Protein AF-A0A919CFD0-F1 (afdb_monomer)

Solvent-accessible surface area (backbone atoms only — not comparable to full-atom values): 11188 Å² total; per-residue (Å²): 131,80,65,35,41,45,29,40,35,33,57,68,61,58,41,78,50,89,86,35,66,13,44,38,78,65,42,29,55,53,45,51,53,54,38,40,53,51,38,48,76,71,64,41,74,44,72,43,80,51,76,89,75,96,74,97,64,101,76,67,83,79,80,91,47,79,71,89,84,83,69,58,62,40,52,58,48,29,51,53,52,49,54,50,51,52,53,45,53,72,71,65,54,95,65,84,86,85,42,74,41,77,43,42,64,44,62,42,85,47,74,65,41,39,71,76,41,51,75,36,55,74,45,56,70,40,80,48,77,51,100,92,40,59,33,72,41,73,38,47,48,30,36,49,38,69,60,43,29,57,55,50,71,69,28,48,25,62,68,67,34,51,28,46,26,34,46,47,70,58,37,64,28,51,70,56,47,47,50,52,50,48,48,34,61,70,55,26,34,67,73,62,45,47,117

Nearest PDB structures (foldseek):
  2i7g-assembly1_A  TM=4.891E-01  e=2.910E-03  Agrobacterium fabrum str. C58
  1np6-assembly1_B  TM=2.353E-01  e=3.662E-01  Escherichia coli
  4q3p-assembly4_D  TM=3.828E-01  e=5.117E+00  Schistosoma mansoni
  3a6j-assembly1_F  TM=2.500E-01  e=2.731E+00  Pseudomonas putida
  8efy-assembly1_B  TM=1.728E-01  e=1.995E+00  Thermus thermophilus HB8

Radius of gyration: 17.12 Å; Cα contacts (8 Å, |Δi|>4): 313; chains: 1; bounding box: 41×39×45 Å

InterPro domains:
  IPR036661 Luciferase-like domain superfamily [G3DSA:3.20.20.30] (69-195)
  IPR036661 Luciferase-like domain superfamily [SSF51679] (9-65)
  IPR036661 Luciferase-like domain superfamily [SSF51679] (76-194)
  IPR050766 Bacterial Luciferase Oxidoreductase [PTHR30137] (3-65)

Foldseek 3Di:
DAAAAEAAEEQLDEDCDPLFPRHDNVSSVVLLVVLQVLLVVLPHPGRHYHHDDDDDDPPDLDDPDQDPPVDAPLVSLLVVLVVVQVVCVVVVDPDGDAFEDEAAAQAPPDPVSCVVCVVLCPWQWDWDADPVGIDIDHGHHYDHQVSSLVVLVPRSNSVRGRYYYHYFPCRVTSVVSSVRSNCCVPRNSVSSNHD

pLDDT: mean 79.81, std 16.01, range [29.66, 97.38]

Sequence (195 aa):
MTMKRIGFLSFGHWTPSPRSQVRSASDTLLQSIDLAVAAEELGADGAYFRVRHFARQLASPFPLLTEDTGVPFHQLQAEQIQDFREAWSAAGHRHQPRVSVSRSIFPLVSTFDRQLFGREKASTDQVGHLEEGPARFGKTYAGEPDELVEKLAGDEAVATADTLLITVPNQLGVDYNAHIIENLLRHVAPGLGRR

Organism: NCBI:txid141693

Secondary structure (DSSP, 8-state):
-PPBEEEEEE-------TT-S--SHHHHHHHHHHHHHHHHHTT-S-EEE----S---S-----------S--HHHHHHHHHHHHHHHHHHTT-SSPPP-EEEE-EEE--SHHHHHHHGGGGG---EEEEETTEEEEEPPPEEE-HHHHHHHHHT-HHHHH-SEEEEEP-GGGHHHHHHHHHHHIIIIIGGGGTB-

Mean predicted aligned error: 7.53 Å

Structure (mmCIF, N/CA/C/O backbone):
data_AF-A0A919CFD0-F1
#
_entry.id   AF-A0A919CFD0-F1
#
loop_
_atom_site.group_PDB
_atom_site.id
_atom_site.type_symbol
_atom_site.label_atom_id
_atom_site.label_alt_id
_atom_site.label_comp_id
_atom_site.label_asym_id
_atom_site.label_entity_id
_atom_site.label_seq_id
_atom_site.pdbx_PDB_ins_code
_atom_site.Cartn_x
_atom_site.Cartn_y
_atom_site.Cartn_z
_atom_site.occupancy
_atom_site.B_iso_or_equiv
_atom_site.auth_seq_id
_atom_site.auth_comp_id
_atom_site.auth_asym_id
_atom_site.auth_atom_id
_atom_site.pdbx_PDB_model_num
ATOM 1 N N . MET A 1 1 ? -4.768 -12.031 18.835 1.00 50.00 1 MET A N 1
ATOM 2 C CA . MET A 1 1 ? -4.489 -10.934 17.884 1.00 50.00 1 MET A CA 1
ATOM 3 C C . MET A 1 1 ? -5.674 -10.821 16.942 1.00 50.00 1 MET A C 1
ATOM 5 O O . MET A 1 1 ? -6.202 -11.852 16.541 1.00 50.00 1 MET A O 1
ATOM 9 N N . THR A 1 2 ? -6.150 -9.610 16.664 1.00 56.28 2 THR A N 1
ATOM 10 C CA . THR A 1 2 ? -7.263 -9.369 15.732 1.00 56.28 2 THR A CA 1
ATOM 11 C C . THR A 1 2 ? -6.800 -9.681 14.307 1.00 56.28 2 THR A C 1
ATOM 13 O O . THR A 1 2 ? -5.747 -9.195 13.904 1.00 56.28 2 THR A O 1
ATOM 16 N N . MET A 1 3 ? -7.548 -10.499 13.558 1.00 75.69 3 MET A N 1
ATOM 17 C CA . MET A 1 3 ? -7.178 -10.878 12.184 1.00 75.69 3 MET A CA 1
ATOM 18 C C . MET A 1 3 ? -7.162 -9.655 11.257 1.00 75.69 3 MET A C 1
ATOM 20 O O . MET A 1 3 ? -8.129 -8.889 11.234 1.00 75.69 3 MET A O 1
ATOM 24 N N . LYS A 1 4 ? -6.089 -9.494 10.472 1.00 82.00 4 LYS A N 1
ATOM 25 C CA . LYS A 1 4 ? -5.926 -8.386 9.515 1.00 82.00 4 LYS A CA 1
ATOM 26 C C . LYS A 1 4 ? -6.510 -8.711 8.144 1.00 82.00 4 LYS A C 1
ATOM 28 O O . LYS A 1 4 ? -6.302 -9.806 7.627 1.00 82.00 4 LYS A O 1
ATOM 33 N N . ARG A 1 5 ? -7.166 -7.721 7.529 1.00 84.31 5 ARG A N 1
ATOM 34 C CA . ARG A 1 5 ? -7.518 -7.731 6.098 1.00 84.31 5 ARG A CA 1
ATOM 35 C C . ARG A 1 5 ? -6.460 -6.997 5.290 1.00 84.31 5 ARG A C 1
ATOM 37 O O . ARG A 1 5 ? -5.958 -5.967 5.747 1.00 84.31 5 ARG A O 1
ATOM 44 N N . ILE A 1 6 ? -6.160 -7.495 4.097 1.00 86.88 6 ILE A N 1
ATOM 45 C CA . ILE A 1 6 ? -5.163 -6.917 3.197 1.00 86.88 6 ILE A CA 1
ATOM 46 C C . ILE A 1 6 ? -5.782 -6.663 1.824 1.00 86.88 6 ILE A C 1
ATOM 48 O O . ILE A 1 6 ? -6.261 -7.587 1.177 1.00 86.88 6 ILE A O 1
ATOM 52 N N . GLY A 1 7 ? -5.739 -5.411 1.372 1.00 86.00 7 GLY A N 1
ATOM 53 C CA . GLY A 1 7 ? -6.175 -4.998 0.036 1.00 86.00 7 GLY A CA 1
ATOM 54 C C . GLY A 1 7 ? -5.153 -4.088 -0.642 1.00 86.00 7 GLY A C 1
ATOM 55 O O . GLY A 1 7 ? -4.118 -3.767 -0.056 1.00 86.00 7 GLY A O 1
ATOM 56 N N . PHE A 1 8 ? -5.440 -3.629 -1.860 1.00 85.69 8 PHE A N 1
ATOM 57 C CA . PHE A 1 8 ? -4.604 -2.637 -2.551 1.00 85.69 8 PHE A CA 1
ATOM 58 C C . PHE A 1 8 ? -5.323 -1.297 -2.726 1.00 85.69 8 PHE A C 1
ATOM 60 O O . PHE A 1 8 ? -6.550 -1.234 -2.764 1.00 85.69 8 PHE A O 1
ATOM 67 N N . LEU A 1 9 ? -4.545 -0.224 -2.858 1.00 83.56 9 LEU A N 1
ATOM 68 C CA . LEU A 1 9 ? -4.994 1.135 -3.131 1.00 83.56 9 LEU A CA 1
ATOM 69 C C . LEU A 1 9 ? -4.291 1.685 -4.377 1.00 83.56 9 LEU A C 1
ATOM 71 O O . LEU A 1 9 ? -3.073 1.861 -4.379 1.00 83.56 9 LEU A O 1
ATOM 75 N N . SER A 1 10 ? -5.064 2.017 -5.409 1.00 78.00 10 SER A N 1
ATOM 76 C CA . SER A 1 10 ? -4.582 2.716 -6.605 1.00 78.00 10 SER A CA 1
ATOM 77 C C . SER A 1 10 ? -5.076 4.163 -6.641 1.00 78.00 10 SER A C 1
ATOM 79 O O . SER A 1 10 ? -6.221 4.461 -6.292 1.00 78.00 10 SER A O 1
ATOM 81 N N . PHE A 1 11 ? -4.218 5.068 -7.110 1.00 76.81 11 PHE A N 1
ATOM 82 C CA . PHE A 1 11 ? -4.550 6.482 -7.311 1.00 76.81 11 PHE A CA 1
ATOM 83 C C . PHE A 1 11 ? -5.086 6.801 -8.713 1.00 76.81 11 PHE A C 1
ATOM 85 O O . PHE A 1 11 ? -5.458 7.942 -8.984 1.00 76.81 11 PHE A O 1
ATOM 92 N N . GLY A 1 12 ? -5.104 5.812 -9.614 1.00 71.44 12 GLY A N 1
ATOM 93 C CA . GLY A 1 12 ? -5.591 5.982 -10.986 1.00 71.44 12 GLY A CA 1
ATOM 94 C C . GLY A 1 12 ? -4.743 6.927 -11.848 1.00 71.44 12 GLY A C 1
ATOM 95 O O . GLY A 1 12 ? -5.246 7.469 -12.833 1.00 71.44 12 GLY A O 1
ATOM 96 N N . HIS A 1 13 ? -3.473 7.148 -11.490 1.00 77.69 13 HIS A N 1
ATOM 97 C CA . HIS A 1 13 ? -2.590 8.083 -12.186 1.00 77.69 13 HIS A CA 1
ATOM 98 C C . HIS A 1 13 ? -2.263 7.603 -13.608 1.00 77.69 13 HIS A C 1
ATOM 100 O O . HIS A 1 13 ? -1.939 6.436 -13.815 1.00 77.69 13 HIS A O 1
ATOM 106 N N . TRP A 1 14 ? -2.291 8.499 -14.591 1.00 76.31 14 TRP A N 1
ATOM 107 C CA . TRP A 1 14 ? -1.924 8.190 -15.973 1.00 76.31 14 TRP A CA 1
ATOM 108 C C . TRP A 1 14 ? -1.097 9.325 -16.572 1.00 76.31 14 TRP A C 1
ATOM 110 O O . TRP A 1 14 ? -1.172 10.471 -16.134 1.00 76.31 14 TRP A O 1
ATOM 120 N N . THR A 1 15 ? -0.267 9.005 -17.562 1.00 73.19 15 THR A N 1
ATOM 121 C CA . THR A 1 15 ? 0.591 9.990 -18.235 1.00 73.19 15 THR A CA 1
ATOM 122 C C . THR A 1 15 ? 0.941 9.514 -19.641 1.00 73.19 15 THR A C 1
ATOM 124 O O . THR A 1 15 ? 1.275 8.341 -19.792 1.00 73.19 15 THR A O 1
ATOM 127 N N . PRO A 1 16 ? 0.977 10.387 -20.665 1.00 81.38 16 PRO A N 1
ATOM 128 C CA . PRO A 1 16 ? 1.321 9.983 -22.033 1.00 81.38 16 PRO A CA 1
ATOM 129 C C . PRO A 1 16 ? 2.793 9.560 -22.210 1.00 81.38 16 PRO A C 1
ATOM 131 O O . PRO A 1 16 ? 3.213 9.233 -23.318 1.00 81.38 16 PRO A O 1
ATOM 134 N N . SER A 1 17 ? 3.602 9.576 -21.143 1.00 89.12 17 SER A N 1
ATOM 135 C CA . SER A 1 17 ? 5.005 9.163 -21.179 1.00 89.12 17 SER A CA 1
ATOM 136 C C . SER A 1 17 ? 5.180 7.739 -21.728 1.00 89.12 17 SER A C 1
ATOM 138 O O . SER A 1 17 ? 4.502 6.815 -21.270 1.00 89.12 17 SER A O 1
ATOM 140 N N . PRO A 1 18 ? 6.170 7.502 -22.609 1.00 87.00 18 PRO A N 1
ATOM 141 C CA . PRO A 1 18 ? 6.459 6.165 -23.121 1.00 87.00 18 PRO A CA 1
ATOM 142 C C . PRO A 1 18 ? 6.946 5.193 -22.034 1.00 87.00 18 PRO A C 1
ATOM 144 O O . PRO A 1 18 ? 6.910 3.984 -22.240 1.00 87.00 18 PRO A O 1
ATOM 147 N N . ARG A 1 19 ? 7.376 5.696 -20.868 1.00 87.75 19 ARG A N 1
ATOM 148 C CA . ARG A 1 19 ? 7.784 4.867 -19.721 1.00 87.75 19 ARG A CA 1
ATOM 149 C C . ARG A 1 19 ? 6.610 4.383 -18.861 1.00 87.75 19 ARG A C 1
ATOM 151 O O . ARG A 1 19 ? 6.831 3.565 -17.979 1.00 87.75 19 ARG A O 1
ATOM 158 N N . SER A 1 20 ? 5.397 4.892 -19.086 1.00 86.88 20 SER A N 1
ATOM 159 C CA . SER A 1 20 ? 4.183 4.451 -18.389 1.00 86.88 20 SER A CA 1
ATOM 160 C C . SER A 1 20 ? 3.482 3.354 -19.185 1.00 86.88 20 SER A C 1
ATOM 162 O O . SER A 1 20 ? 3.380 3.455 -20.412 1.00 86.88 20 SER A O 1
ATOM 164 N N . GLN A 1 21 ? 2.963 2.340 -18.492 1.00 89.31 21 GLN A N 1
ATOM 165 C CA . GLN A 1 21 ? 2.030 1.362 -19.067 1.00 89.31 21 GLN A CA 1
ATOM 166 C C . GLN A 1 21 ? 0.570 1.844 -19.027 1.00 89.31 21 GLN A C 1
ATOM 168 O O . GLN A 1 21 ? -0.289 1.275 -19.692 1.00 89.31 21 GLN A O 1
ATOM 173 N N . VAL A 1 22 ? 0.296 2.920 -18.286 1.00 84.12 22 VAL A N 1
ATOM 174 C CA . VAL A 1 22 ? -1.014 3.575 -18.200 1.00 84.12 22 VAL A CA 1
ATOM 175 C C . VAL A 1 22 ? -0.890 4.949 -18.853 1.00 84.12 22 VAL A C 1
ATOM 177 O O . VAL A 1 22 ? -0.435 5.913 -18.218 1.00 84.12 22 VAL A O 1
ATOM 180 N N . ARG A 1 23 ? -1.191 5.030 -20.152 1.00 87.19 23 ARG A N 1
AT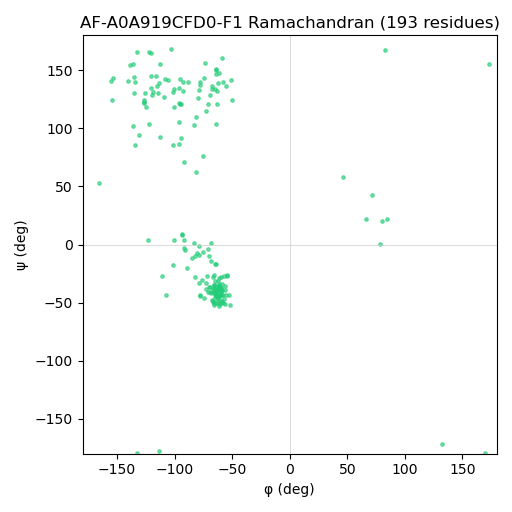OM 181 C CA . ARG A 1 23 ? -0.888 6.205 -20.984 1.00 87.19 23 ARG A CA 1
ATOM 182 C C . ARG A 1 23 ? -2.074 7.114 -21.240 1.00 87.19 23 ARG A C 1
ATOM 184 O O . ARG A 1 23 ? -1.879 8.276 -21.596 1.00 87.19 23 ARG A O 1
ATOM 191 N N . SER A 1 24 ? -3.278 6.607 -21.024 1.00 78.75 24 SER A N 1
ATOM 192 C CA . SER A 1 24 ? -4.523 7.333 -21.231 1.00 78.75 24 SER A CA 1
ATOM 193 C C . SER A 1 24 ? -5.488 7.186 -20.053 1.00 78.75 24 SER A C 1
ATOM 195 O O . SER A 1 24 ? -5.353 6.300 -19.205 1.00 78.75 24 SER A O 1
ATOM 197 N N . ALA A 1 25 ? -6.510 8.043 -20.037 1.00 70.56 25 ALA A N 1
ATOM 198 C CA . ALA A 1 25 ? -7.645 7.913 -19.128 1.00 70.56 25 ALA A CA 1
ATOM 199 C C . ALA A 1 25 ? -8.431 6.597 -19.344 1.00 70.56 25 ALA A C 1
ATOM 201 O O . ALA A 1 25 ? -9.003 6.054 -18.403 1.00 70.56 25 ALA A O 1
ATOM 202 N N . SER A 1 26 ? -8.438 6.061 -20.571 1.00 71.88 26 SER A N 1
ATOM 203 C CA . SER A 1 26 ? -9.042 4.756 -20.860 1.00 71.88 26 SER A CA 1
ATOM 204 C C . SER A 1 26 ? -8.205 3.620 -20.275 1.00 71.88 26 SER A C 1
ATOM 206 O O . SER A 1 26 ? -8.757 2.690 -19.694 1.00 71.88 26 SER A O 1
ATOM 208 N N . ASP A 1 27 ? -6.877 3.713 -20.380 1.00 75.75 27 ASP A N 1
ATOM 209 C CA . ASP A 1 27 ? -5.963 2.681 -19.880 1.00 75.75 27 ASP A CA 1
ATOM 210 C C . ASP A 1 27 ? -6.096 2.542 -18.366 1.00 75.75 27 ASP A C 1
ATOM 212 O O . ASP A 1 27 ? -6.192 1.432 -17.857 1.00 75.75 27 ASP A O 1
ATOM 216 N N . THR A 1 28 ? -6.141 3.669 -17.641 1.00 76.25 28 THR A N 1
ATOM 217 C CA . THR A 1 28 ? -6.269 3.644 -16.175 1.00 76.25 28 THR A CA 1
ATOM 218 C C . THR A 1 28 ? -7.591 3.023 -15.745 1.00 76.25 28 THR A C 1
ATOM 220 O O . THR A 1 28 ? -7.607 2.250 -14.793 1.00 76.25 28 THR A O 1
ATOM 223 N N . LEU A 1 29 ? -8.687 3.287 -16.465 1.00 70.44 29 LEU A N 1
ATOM 224 C CA . LEU A 1 29 ? -9.996 2.714 -16.159 1.00 70.44 29 LEU A CA 1
ATOM 225 C C . LEU A 1 29 ? -10.010 1.196 -16.363 1.00 70.44 29 LEU A C 1
ATOM 227 O O . LEU A 1 29 ? -10.404 0.466 -15.458 1.00 70.44 29 LEU A O 1
ATOM 231 N N . LEU A 1 30 ? -9.575 0.727 -17.533 1.00 77.00 30 LEU A N 1
ATOM 232 C CA . LEU A 1 30 ? -9.612 -0.697 -17.871 1.00 77.00 30 LEU A CA 1
ATOM 233 C C . LEU A 1 30 ? -8.640 -1.501 -17.002 1.00 77.00 30 LEU A C 1
ATOM 235 O O . LEU A 1 30 ? -9.051 -2.458 -16.356 1.00 77.00 30 LEU A O 1
ATOM 239 N N . GLN A 1 31 ? -7.392 -1.042 -16.862 1.00 82.19 31 GLN A N 1
ATOM 240 C CA . GLN A 1 31 ? -6.396 -1.739 -16.040 1.00 82.19 31 GLN A CA 1
ATOM 241 C C . GLN A 1 31 ? -6.747 -1.738 -14.548 1.00 82.19 31 GLN A C 1
ATOM 243 O O . GLN A 1 31 ? -6.332 -2.631 -13.815 1.00 82.19 31 GLN A O 1
ATOM 248 N N . SER A 1 32 ? -7.517 -0.753 -14.076 1.00 74.31 32 SER A N 1
ATOM 249 C CA . SER A 1 32 ? -8.056 -0.768 -12.712 1.00 74.31 32 SER A CA 1
ATOM 250 C C . SER A 1 32 ? -9.015 -1.941 -12.499 1.00 74.31 32 SER A C 1
ATOM 252 O O . SER A 1 32 ? -8.956 -2.601 -11.465 1.00 74.31 32 SER A O 1
ATOM 254 N N . ILE A 1 33 ? -9.873 -2.227 -13.480 1.00 76.56 33 ILE A N 1
ATOM 255 C CA . ILE A 1 33 ? -10.793 -3.368 -13.427 1.00 76.56 33 ILE A CA 1
ATOM 256 C C . ILE A 1 33 ? -9.997 -4.674 -13.467 1.00 76.56 33 ILE A C 1
ATOM 258 O O . ILE A 1 33 ? -10.186 -5.521 -12.597 1.00 76.56 33 ILE A O 1
ATOM 262 N N . ASP A 1 34 ? -9.058 -4.797 -14.405 1.00 83.81 34 ASP A N 1
ATOM 263 C CA . ASP A 1 34 ? -8.237 -6.003 -14.559 1.00 83.81 34 ASP A CA 1
ATOM 264 C C . ASP A 1 34 ? -7.430 -6.306 -13.288 1.00 83.81 34 ASP A C 1
ATOM 266 O O . ASP A 1 34 ? -7.398 -7.441 -12.814 1.00 83.81 34 ASP A O 1
ATOM 270 N N . LEU A 1 35 ? -6.834 -5.280 -12.671 1.00 85.69 35 LEU A N 1
ATOM 271 C CA . LEU A 1 35 ? -6.098 -5.438 -11.418 1.00 85.69 35 LEU A CA 1
ATOM 272 C C . LEU A 1 35 ? -7.011 -5.832 -10.249 1.00 85.69 35 LEU A C 1
ATOM 274 O O . LEU A 1 35 ? -6.581 -6.578 -9.374 1.00 85.69 35 LEU A O 1
ATOM 278 N N . ALA A 1 36 ? -8.254 -5.344 -10.212 1.00 74.06 36 ALA A N 1
ATOM 279 C CA . ALA A 1 36 ? -9.211 -5.742 -9.184 1.00 74.06 36 ALA A CA 1
ATOM 280 C C . ALA A 1 36 ? -9.574 -7.231 -9.293 1.00 74.06 36 ALA A C 1
ATOM 282 O O . ALA A 1 36 ? -9.588 -7.913 -8.270 1.00 74.06 36 ALA A O 1
ATOM 283 N N . VAL A 1 37 ? -9.793 -7.729 -10.515 1.00 82.38 37 VAL A N 1
ATOM 284 C CA . VAL A 1 37 ? -10.035 -9.158 -10.778 1.00 82.38 37 VAL A CA 1
ATOM 285 C C . VAL A 1 37 ? -8.817 -9.989 -10.378 1.00 82.38 37 VAL A C 1
ATOM 287 O O . VAL A 1 37 ? -8.945 -10.909 -9.577 1.00 82.38 37 VAL A O 1
ATOM 290 N N . ALA A 1 38 ? -7.619 -9.614 -10.836 1.00 85.31 38 ALA A N 1
ATOM 291 C CA . ALA A 1 38 ? -6.391 -10.331 -10.490 1.00 85.31 38 ALA A CA 1
ATOM 292 C C . ALA A 1 38 ? -6.138 -10.357 -8.971 1.00 85.31 38 ALA A C 1
ATOM 294 O O . ALA A 1 38 ? -5.747 -11.378 -8.411 1.00 85.31 38 ALA A O 1
ATOM 295 N N . ALA A 1 39 ? -6.384 -9.245 -8.272 1.00 80.25 39 ALA A N 1
ATOM 296 C CA . ALA A 1 39 ? -6.237 -9.191 -6.822 1.00 80.25 39 ALA A CA 1
ATOM 297 C C . ALA A 1 39 ? -7.234 -10.111 -6.099 1.00 80.25 39 ALA A C 1
ATOM 299 O O . ALA A 1 39 ? -6.860 -10.731 -5.104 1.00 80.25 39 ALA A O 1
ATOM 300 N N . GLU A 1 40 ? -8.476 -10.215 -6.583 1.00 82.75 40 GLU A N 1
ATOM 301 C CA . GLU A 1 40 ? -9.474 -11.151 -6.051 1.00 82.75 40 GLU A CA 1
ATOM 302 C C . GLU A 1 40 ? -9.047 -12.609 -6.265 1.00 82.75 40 GLU A C 1
ATOM 304 O O . GLU A 1 40 ? -9.088 -13.397 -5.321 1.00 82.75 40 GLU A O 1
ATOM 309 N N . GLU A 1 41 ? -8.551 -12.957 -7.456 1.00 88.12 41 GLU A N 1
ATOM 310 C CA . GLU A 1 41 ? -8.043 -14.302 -7.769 1.00 88.12 41 GLU A CA 1
ATOM 311 C C . GLU A 1 41 ? -6.842 -14.699 -6.895 1.00 88.12 41 GLU A C 1
ATOM 313 O O . GLU A 1 41 ? -6.724 -15.849 -6.471 1.00 88.12 41 GLU A O 1
ATOM 318 N N . LEU A 1 42 ? -5.982 -13.733 -6.557 1.00 90.75 42 LEU A N 1
ATOM 319 C CA . LEU A 1 42 ? -4.872 -13.904 -5.611 1.00 90.75 42 LEU A CA 1
ATOM 320 C C . LEU A 1 42 ? -5.331 -13.954 -4.140 1.00 90.75 42 LEU A C 1
ATOM 322 O O . LEU A 1 42 ? -4.528 -14.203 -3.236 1.00 90.75 42 LEU A O 1
ATOM 326 N N . GLY A 1 43 ? -6.615 -13.706 -3.885 1.00 86.44 43 GLY A N 1
ATOM 327 C CA . GLY A 1 43 ? -7.237 -13.771 -2.572 1.00 86.44 43 GLY A CA 1
ATOM 328 C C . GLY A 1 43 ? -7.088 -12.504 -1.738 1.00 86.44 43 GLY A C 1
ATOM 329 O O . GLY A 1 43 ? -7.157 -12.609 -0.518 1.00 86.44 43 GLY A O 1
ATOM 330 N N . ALA A 1 44 ? -6.844 -11.325 -2.323 1.00 84.94 44 ALA A N 1
ATOM 331 C CA . ALA A 1 44 ? -6.881 -10.043 -1.610 1.00 84.94 44 ALA A CA 1
ATOM 332 C C . ALA A 1 44 ? -8.284 -9.760 -1.031 1.00 84.94 44 ALA A C 1
ATOM 334 O O . ALA A 1 44 ? -9.302 -10.109 -1.617 1.00 84.94 44 ALA A O 1
ATOM 335 N N . ASP A 1 45 ? -8.354 -9.081 0.114 1.00 84.06 45 ASP A N 1
ATOM 336 C CA . ASP A 1 45 ? -9.613 -8.794 0.817 1.00 84.06 45 ASP A CA 1
ATOM 337 C C . ASP A 1 45 ? -10.403 -7.615 0.210 1.00 84.06 45 ASP A C 1
ATOM 339 O O . ASP A 1 45 ? -11.533 -7.343 0.628 1.00 84.06 45 ASP A O 1
ATOM 343 N N . GLY A 1 46 ? -9.812 -6.881 -0.739 1.00 78.06 46 GLY A N 1
ATOM 344 C CA . GLY A 1 46 ? -10.488 -5.800 -1.451 1.00 78.06 46 GLY A CA 1
ATOM 345 C C . GLY A 1 46 ? -9.593 -4.976 -2.381 1.00 78.06 46 GLY A C 1
ATOM 346 O O . GLY A 1 46 ? -8.383 -4.848 -2.173 1.00 78.06 46 GLY A O 1
ATOM 347 N N . ALA A 1 47 ? -10.229 -4.372 -3.385 1.00 77.94 47 ALA A N 1
ATOM 348 C CA . ALA A 1 47 ? -9.641 -3.432 -4.334 1.00 77.94 47 ALA A CA 1
ATOM 349 C C . ALA A 1 47 ? -10.171 -2.014 -4.070 1.00 77.94 47 ALA A C 1
ATOM 351 O O . ALA A 1 47 ? -11.384 -1.805 -4.017 1.00 77.94 47 ALA A O 1
ATOM 352 N N . TYR A 1 48 ? -9.276 -1.036 -3.906 1.00 77.94 48 TYR A N 1
ATOM 353 C CA . TYR A 1 48 ? -9.643 0.340 -3.565 1.00 77.94 48 TYR A CA 1
ATOM 354 C C . TYR A 1 48 ? -9.048 1.330 -4.571 1.00 77.94 48 TYR A C 1
ATOM 356 O O . TYR A 1 48 ? -7.847 1.327 -4.846 1.00 77.94 48 TYR A O 1
ATOM 364 N N . PHE A 1 49 ? -9.889 2.229 -5.083 1.00 65.38 49 PHE A N 1
ATOM 365 C CA . PHE A 1 49 ? -9.497 3.288 -6.013 1.00 65.38 49 PHE A CA 1
ATOM 366 C C . PHE A 1 49 ? -9.773 4.651 -5.397 1.00 65.38 49 PHE A C 1
ATOM 368 O O . PHE A 1 49 ? -10.860 4.904 -4.878 1.00 65.38 49 PHE A O 1
ATOM 375 N N . ARG A 1 50 ? -8.780 5.538 -5.448 1.00 71.38 50 ARG A N 1
ATOM 376 C CA . ARG A 1 50 ? -8.835 6.851 -4.804 1.00 71.38 50 ARG A CA 1
ATOM 377 C C . ARG A 1 50 ? -8.301 7.920 -5.739 1.00 71.38 50 ARG A C 1
ATOM 379 O O . ARG A 1 50 ? -7.095 8.117 -5.851 1.00 71.38 50 ARG A O 1
ATOM 386 N N . VAL A 1 51 ? -9.210 8.664 -6.354 1.00 56.09 51 VAL A N 1
ATOM 387 C CA . VAL A 1 51 ? -8.871 9.821 -7.187 1.00 56.09 51 VAL A CA 1
ATOM 388 C C . VAL A 1 51 ? -8.994 11.076 -6.329 1.00 56.09 51 VAL A C 1
ATOM 390 O O . VAL A 1 51 ? -10.052 11.342 -5.766 1.00 56.09 51 VAL A O 1
ATOM 393 N N . ARG A 1 52 ? -7.917 11.857 -6.199 1.00 52.03 52 ARG A N 1
ATOM 394 C CA . ARG A 1 52 ? -7.997 13.194 -5.594 1.00 52.03 52 ARG A CA 1
ATOM 395 C C . ARG A 1 52 ? -8.124 14.228 -6.698 1.00 52.03 52 ARG A C 1
ATOM 397 O O . ARG A 1 52 ? -7.106 14.528 -7.302 1.00 52.03 52 ARG A O 1
ATOM 404 N N . HIS A 1 53 ? -9.310 14.805 -6.902 1.00 33.22 53 HIS A N 1
ATOM 405 C CA . HIS A 1 53 ? -9.452 16.120 -7.541 1.00 33.22 53 HIS A CA 1
ATOM 406 C C . HIS A 1 53 ? -10.753 16.840 -7.126 1.00 33.22 53 HIS A C 1
ATOM 408 O O . HIS A 1 53 ? -11.843 16.301 -7.275 1.00 33.22 53 HIS A O 1
ATOM 414 N N . PHE A 1 54 ? -10.592 18.068 -6.608 1.00 35.88 54 PHE A N 1
ATOM 415 C CA . PHE A 1 54 ? -11.581 19.156 -6.493 1.00 35.88 54 PHE A CA 1
ATOM 416 C C . PHE A 1 54 ? -13.003 18.848 -5.955 1.00 35.88 54 PHE A C 1
ATOM 418 O O . PHE A 1 54 ? -13.987 19.205 -6.600 1.00 35.88 54 PHE A O 1
ATOM 425 N N . ALA A 1 55 ? -13.156 18.306 -4.736 1.00 33.19 55 ALA A N 1
ATOM 426 C CA . ALA A 1 55 ? -14.448 18.351 -4.025 1.00 33.19 55 ALA A CA 1
ATOM 427 C C . ALA A 1 55 ? -14.327 18.286 -2.488 1.00 33.19 55 ALA A C 1
ATOM 429 O O . ALA A 1 55 ? -13.523 17.527 -1.951 1.00 33.19 55 ALA A O 1
ATOM 430 N N . ARG A 1 56 ? -15.200 19.031 -1.783 1.00 32.88 56 ARG A N 1
ATOM 431 C CA . ARG A 1 56 ? -15.502 18.844 -0.349 1.00 32.88 56 ARG A CA 1
ATOM 432 C C . ARG A 1 56 ? -16.336 17.570 -0.185 1.00 32.88 56 ARG A C 1
ATOM 434 O O . ARG A 1 56 ? -17.467 17.527 -0.663 1.00 32.88 56 ARG A O 1
ATOM 441 N N . GLN A 1 57 ? -15.795 16.549 0.479 1.00 33.72 57 GLN A N 1
ATOM 442 C CA . GLN A 1 57 ? -16.468 15.262 0.697 1.00 33.72 57 GLN A CA 1
ATOM 443 C C . GLN A 1 57 ? -16.211 14.706 2.107 1.00 33.72 57 GLN A C 1
ATOM 445 O O . GLN A 1 57 ? -15.085 14.729 2.598 1.00 33.72 57 GLN A O 1
ATOM 450 N N . LEU A 1 58 ? -17.254 14.120 2.712 1.00 29.66 58 LEU A N 1
ATOM 451 C CA . LEU A 1 58 ? -17.193 13.193 3.853 1.00 29.66 58 LEU A CA 1
ATOM 452 C C . LEU A 1 58 ? -16.853 11.778 3.350 1.00 29.66 58 LEU A C 1
ATOM 454 O O . LEU A 1 58 ? -17.652 10.854 3.427 1.00 29.66 58 LEU A O 1
ATOM 458 N N . ALA A 1 59 ? -15.676 11.650 2.751 1.00 37.09 59 ALA A N 1
ATOM 459 C CA . ALA A 1 59 ? -14.962 10.397 2.505 1.00 37.09 59 ALA A CA 1
ATOM 460 C C . ALA A 1 59 ? -13.521 10.771 2.134 1.00 37.09 59 ALA A C 1
ATOM 462 O O . ALA A 1 59 ? -13.011 10.425 1.071 1.00 37.09 59 ALA A O 1
ATOM 463 N N . SER A 1 60 ? -12.886 11.575 2.989 1.00 32.44 60 SER A N 1
ATOM 464 C CA . SER A 1 60 ? -11.470 11.878 2.841 1.00 32.44 60 SER A CA 1
ATOM 465 C C . SER A 1 60 ? -10.670 10.700 3.398 1.00 32.44 60 SER A C 1
ATOM 467 O O . SER A 1 60 ? -10.889 10.311 4.549 1.00 32.44 60 SER A O 1
ATOM 469 N N . PRO A 1 61 ? -9.744 10.109 2.631 1.00 41.34 61 PRO A N 1
ATOM 470 C CA . PRO A 1 61 ? -8.717 9.269 3.214 1.00 41.34 61 PRO A CA 1
ATOM 471 C C . PRO A 1 61 ? -7.873 10.188 4.101 1.00 41.34 61 PRO A C 1
ATOM 473 O O . PRO A 1 61 ? -7.117 11.002 3.579 1.00 41.34 61 PRO A O 1
ATOM 476 N N . PHE A 1 62 ? -8.054 10.110 5.416 1.00 38.09 62 PHE A N 1
ATOM 477 C CA . PHE A 1 62 ? -7.322 10.929 6.381 1.00 38.09 62 PHE A CA 1
ATOM 478 C C . PHE A 1 62 ? -5.805 10.859 6.111 1.00 38.09 62 PHE A C 1
ATOM 480 O O . PHE A 1 62 ? -5.221 9.773 6.039 1.00 38.09 62 PHE A O 1
ATOM 487 N N . PRO A 1 63 ? -5.168 12.024 5.926 1.00 40.84 63 PRO A N 1
ATOM 488 C CA . PRO A 1 63 ? -4.160 12.428 6.887 1.00 40.84 63 PRO A CA 1
ATOM 489 C C . PRO A 1 63 ? -4.571 13.787 7.453 1.00 40.84 63 PRO A C 1
ATOM 491 O O . PRO A 1 63 ? -4.416 14.801 6.781 1.00 40.84 63 PRO A O 1
ATOM 494 N N . LEU A 1 64 ? -5.091 13.831 8.681 1.00 38.22 64 LEU A N 1
ATOM 495 C CA . LEU A 1 64 ? -5.012 15.078 9.445 1.00 38.22 64 LEU A CA 1
ATOM 496 C C . LEU A 1 64 ? -3.790 14.952 10.340 1.00 38.22 64 LEU A C 1
ATOM 498 O O . LEU A 1 64 ? -3.873 14.468 11.460 1.00 38.22 64 LEU A O 1
ATOM 502 N N . LEU A 1 65 ? -2.649 15.328 9.778 1.00 49.00 65 LEU A N 1
ATOM 503 C CA . LEU A 1 65 ? -1.429 15.591 10.520 1.00 49.00 65 LEU A CA 1
ATOM 504 C C . LEU A 1 65 ? -0.857 16.892 9.987 1.00 49.00 65 LEU A C 1
ATOM 506 O O . LEU A 1 65 ? -0.067 16.912 9.047 1.00 49.00 65 LEU A O 1
ATOM 510 N N . THR A 1 66 ? -1.354 17.977 10.568 1.00 47.47 66 THR A N 1
ATOM 511 C CA . THR A 1 66 ? -0.880 19.348 10.359 1.00 47.47 66 THR A CA 1
ATOM 512 C C . THR A 1 66 ? 0.162 19.747 11.406 1.00 47.47 66 THR A C 1
ATOM 514 O O . THR A 1 66 ? 0.516 20.918 11.494 1.00 47.47 66 THR A O 1
ATOM 517 N N . GLU A 1 67 ? 0.638 18.800 12.221 1.00 52.66 67 GLU A N 1
ATOM 518 C CA . GLU A 1 67 ? 1.486 19.081 13.377 1.00 52.66 67 GLU A CA 1
ATOM 519 C C . GLU A 1 67 ? 2.776 18.251 13.329 1.00 52.66 67 GLU A C 1
ATOM 521 O O . GLU A 1 67 ? 2.749 17.022 13.243 1.00 52.66 67 GLU A O 1
ATOM 526 N N . ASP A 1 68 ? 3.917 18.945 13.339 1.00 57.31 68 ASP A N 1
ATOM 527 C CA . ASP A 1 68 ? 5.256 18.356 13.395 1.00 57.31 68 ASP A CA 1
ATOM 528 C C . ASP A 1 68 ? 5.789 18.453 14.827 1.00 57.31 68 ASP A C 1
ATOM 530 O O . ASP A 1 68 ? 6.460 19.408 15.212 1.00 57.31 68 ASP A O 1
ATOM 534 N N . THR A 1 69 ? 5.438 17.461 15.642 1.00 60.25 69 THR A N 1
ATOM 535 C CA . THR A 1 69 ? 5.890 17.328 17.036 1.00 60.25 69 THR A CA 1
ATOM 536 C C . THR A 1 69 ? 7.160 16.474 17.165 1.00 60.25 69 THR A C 1
ATOM 538 O O . THR A 1 69 ? 7.607 16.194 18.276 1.00 60.25 69 THR A O 1
ATOM 541 N N . GLY A 1 70 ? 7.755 16.027 16.047 1.00 69.75 70 GLY A N 1
ATOM 542 C CA . GLY A 1 70 ? 8.892 15.094 16.024 1.00 69.75 70 GLY A CA 1
ATOM 543 C C . GLY A 1 70 ? 8.531 13.617 16.259 1.00 69.75 70 GLY A C 1
ATOM 544 O O . GLY A 1 70 ? 9.410 12.756 16.221 1.00 69.75 70 GLY A O 1
ATOM 545 N N . VAL A 1 71 ? 7.249 13.29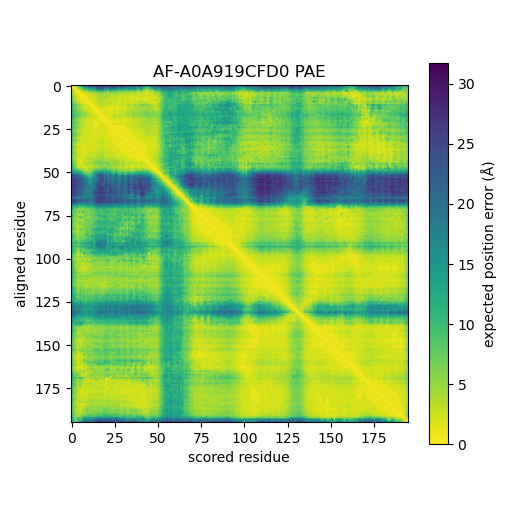9 16.459 1.00 79.94 71 VAL A N 1
ATOM 546 C CA . VAL A 1 71 ? 6.745 11.937 16.706 1.00 79.94 71 VAL A CA 1
ATOM 547 C C . VAL A 1 71 ? 6.669 11.125 15.391 1.00 79.94 71 VAL A C 1
ATOM 549 O O . VAL A 1 71 ? 6.276 11.673 14.356 1.00 79.94 71 VAL A O 1
ATOM 552 N N . PRO A 1 72 ? 7.037 9.823 15.367 1.00 84.06 72 PRO A N 1
ATOM 553 C CA . PRO A 1 72 ? 6.919 8.945 14.193 1.00 84.06 72 PRO A CA 1
ATOM 554 C C . PRO A 1 72 ? 5.529 8.948 13.534 1.00 84.06 72 PRO A C 1
ATOM 556 O O . PRO A 1 72 ? 4.505 8.948 14.215 1.00 84.06 72 PRO A O 1
ATOM 559 N N . PHE A 1 73 ? 5.471 8.897 12.196 1.00 82.94 73 PHE A N 1
ATOM 560 C CA . PHE A 1 73 ? 4.208 9.038 11.454 1.00 82.94 73 PHE A CA 1
ATOM 561 C C . PHE A 1 73 ? 3.166 7.976 11.830 1.00 82.94 73 PHE A C 1
ATOM 563 O O . PHE A 1 73 ? 1.979 8.273 11.951 1.00 82.94 73 PHE A O 1
ATOM 570 N N . HIS A 1 74 ? 3.606 6.735 12.046 1.00 84.50 74 HIS A N 1
ATOM 571 C CA . HIS A 1 74 ? 2.714 5.643 12.430 1.00 84.50 74 HIS A CA 1
ATOM 572 C C . HIS A 1 74 ? 2.097 5.816 13.823 1.00 84.50 74 HIS A C 1
ATOM 574 O O . HIS A 1 74 ? 0.996 5.324 14.042 1.00 84.50 74 HIS A O 1
ATOM 580 N N . GLN A 1 75 ? 2.769 6.511 14.744 1.00 87.19 75 GLN A N 1
ATOM 581 C CA . GLN A 1 75 ? 2.245 6.770 16.089 1.00 87.19 75 GLN A CA 1
ATOM 582 C C . GLN A 1 75 ? 1.161 7.839 16.044 1.00 87.19 75 GLN A C 1
ATOM 584 O O . GLN A 1 75 ? 0.062 7.625 16.543 1.00 87.19 75 GLN A O 1
ATOM 589 N N . LEU A 1 76 ? 1.423 8.932 15.327 1.00 81.31 76 LEU A N 1
ATOM 590 C CA . LEU A 1 76 ? 0.444 10.002 15.141 1.00 81.31 76 LEU A CA 1
ATOM 591 C C . LEU A 1 76 ? -0.815 9.503 14.413 1.00 81.31 76 LEU A C 1
ATOM 593 O O . LEU A 1 76 ? -1.938 9.869 14.751 1.00 81.31 76 LEU A O 1
ATOM 597 N N . GLN A 1 77 ? -0.650 8.611 13.430 1.00 81.19 77 GLN A N 1
ATOM 598 C CA . GLN A 1 77 ? -1.796 7.946 12.813 1.00 81.19 77 GLN A CA 1
ATOM 599 C C . GLN A 1 77 ? -2.529 7.013 13.784 1.00 81.19 77 GLN A C 1
ATOM 601 O O . GLN A 1 77 ? -3.748 6.925 13.708 1.00 81.19 77 GLN A O 1
ATOM 606 N N . ALA A 1 78 ? -1.828 6.303 14.670 1.00 84.69 78 ALA A N 1
ATOM 607 C CA . ALA A 1 78 ? -2.471 5.429 15.647 1.00 84.69 78 ALA A CA 1
ATOM 608 C C . ALA A 1 78 ? -3.325 6.228 16.645 1.00 84.69 78 ALA A C 1
ATOM 610 O O . ALA A 1 78 ? -4.475 5.855 16.868 1.00 84.69 78 ALA A O 1
ATOM 611 N N . GLU A 1 79 ? -2.802 7.342 17.165 1.00 83.75 79 GLU A N 1
ATOM 612 C CA . GLU A 1 79 ? -3.518 8.279 18.045 1.00 83.75 79 GLU A CA 1
ATOM 613 C C . GLU A 1 79 ? -4.801 8.794 17.382 1.00 83.75 79 GLU A C 1
ATOM 615 O O . GLU A 1 79 ? -5.897 8.590 17.897 1.00 83.75 79 GLU A O 1
ATOM 620 N N . GLN A 1 80 ? -4.697 9.292 16.150 1.00 79.88 80 GLN A N 1
ATOM 621 C CA . GLN A 1 80 ? -5.849 9.744 15.370 1.00 79.88 80 GLN A CA 1
ATOM 622 C C . GLN A 1 80 ? -6.936 8.671 15.183 1.00 79.88 80 GLN A C 1
ATOM 624 O O . GLN A 1 80 ? -8.130 8.980 15.147 1.00 79.88 80 GLN A O 1
ATOM 629 N N . ILE A 1 81 ? -6.547 7.402 15.032 1.00 79.56 81 ILE A N 1
ATOM 630 C CA . ILE A 1 81 ? -7.511 6.303 14.920 1.00 79.56 81 ILE A CA 1
ATOM 631 C C . ILE A 1 81 ? -8.239 6.079 16.250 1.00 79.56 81 ILE A C 1
ATOM 633 O O . ILE A 1 81 ? -9.434 5.765 16.231 1.00 79.56 81 ILE A O 1
ATOM 637 N N . GLN A 1 82 ? -7.550 6.233 17.384 1.00 82.69 82 GLN A N 1
ATOM 638 C CA . GLN A 1 82 ? -8.177 6.138 18.703 1.00 82.69 82 GLN A CA 1
ATOM 639 C C . GLN A 1 82 ? -9.156 7.287 18.923 1.00 82.69 82 GLN A C 1
ATOM 641 O O . GLN A 1 82 ? -10.325 7.014 19.185 1.00 82.69 82 GLN A O 1
ATOM 646 N N . ASP A 1 83 ? -8.743 8.529 18.673 1.00 77.25 83 ASP A N 1
ATOM 647 C CA . ASP A 1 83 ? -9.606 9.708 18.808 1.00 77.25 83 ASP A CA 1
ATOM 648 C C . ASP A 1 83 ? -10.884 9.573 17.973 1.00 77.25 83 ASP A C 1
ATOM 650 O O . ASP A 1 83 ? -11.997 9.839 18.433 1.00 77.25 83 ASP A O 1
ATOM 654 N N . PHE A 1 84 ? -10.747 9.091 16.734 1.00 75.06 84 PHE A N 1
ATOM 655 C CA . PHE A 1 84 ? -11.890 8.825 15.869 1.00 75.06 84 PHE A CA 1
ATOM 656 C C . PHE A 1 84 ? -12.829 7.762 16.456 1.00 75.06 84 PHE A C 1
ATOM 658 O O . PHE A 1 84 ? -14.050 7.936 16.429 1.00 75.06 84 PHE A O 1
ATOM 665 N N . ARG A 1 85 ? -12.289 6.660 16.988 1.00 80.06 85 ARG A N 1
ATOM 666 C CA . ARG A 1 85 ? -13.088 5.588 17.604 1.00 80.06 85 ARG A CA 1
ATOM 667 C C . ARG A 1 85 ? -13.789 6.062 18.878 1.00 80.06 85 ARG A C 1
ATOM 669 O O . ARG A 1 85 ? -14.950 5.704 19.088 1.00 80.06 85 ARG A O 1
ATOM 676 N N . GLU A 1 86 ? -13.127 6.879 19.690 1.00 80.38 86 GLU A N 1
ATOM 677 C CA . GLU A 1 86 ? -13.709 7.491 20.885 1.00 80.38 86 GLU A CA 1
ATOM 678 C C . GLU A 1 86 ? -14.853 8.440 20.522 1.00 80.38 86 GLU A C 1
ATOM 680 O O . GLU A 1 86 ? -15.968 8.279 21.025 1.00 80.38 86 GLU A O 1
ATOM 685 N N . ALA A 1 87 ? -14.623 9.356 19.577 1.00 72.38 87 ALA A N 1
ATOM 686 C CA . ALA A 1 87 ? -15.645 10.275 19.084 1.00 72.38 87 ALA A CA 1
ATOM 687 C C . ALA A 1 87 ? -16.842 9.529 18.472 1.00 72.38 87 ALA A C 1
ATOM 689 O O . ALA A 1 87 ? -17.998 9.885 18.709 1.00 72.38 87 ALA A O 1
ATOM 690 N N . TRP A 1 88 ? -16.583 8.455 17.724 1.00 74.06 88 TRP A N 1
ATOM 691 C CA . TRP A 1 88 ? -17.619 7.605 17.145 1.00 74.06 88 TRP A CA 1
ATOM 692 C C . TRP A 1 88 ? -18.481 6.918 18.212 1.00 74.06 88 TRP A C 1
ATOM 694 O O . TRP A 1 88 ? -19.708 6.869 18.096 1.00 74.06 88 TRP A O 1
ATOM 704 N N . SER A 1 89 ? -17.851 6.402 19.268 1.00 77.94 89 SER A N 1
ATOM 705 C CA . SER A 1 89 ? -18.556 5.819 20.411 1.00 77.94 89 SER A CA 1
ATOM 706 C C . SER A 1 89 ? -19.400 6.872 21.139 1.00 77.94 89 SER A C 1
ATOM 708 O O . SER A 1 89 ? -20.590 6.660 21.379 1.00 77.94 89 SER A O 1
ATOM 710 N N . ALA A 1 90 ? -18.821 8.047 21.409 1.00 76.56 90 ALA A N 1
ATOM 711 C CA . ALA A 1 90 ? -19.492 9.161 22.080 1.00 76.56 90 ALA A CA 1
ATOM 712 C C . ALA A 1 90 ? -20.698 9.701 21.291 1.00 76.56 90 ALA A C 1
ATOM 714 O O . ALA A 1 90 ? -21.692 10.114 21.886 1.00 76.56 90 ALA A O 1
ATOM 715 N N . ALA A 1 91 ? -20.656 9.637 19.957 1.00 76.06 91 ALA A N 1
ATOM 716 C CA . ALA A 1 91 ? -21.776 9.990 19.085 1.00 76.06 91 ALA A CA 1
ATOM 717 C C . ALA A 1 91 ? -22.950 8.983 19.133 1.00 76.06 91 ALA A C 1
ATOM 719 O O . ALA A 1 91 ? -23.987 9.210 18.508 1.00 76.06 91 ALA A O 1
ATOM 720 N N . GLY A 1 92 ? -22.821 7.873 19.871 1.00 81.44 92 GLY A N 1
ATOM 721 C CA . GLY A 1 92 ? -23.896 6.901 20.090 1.00 81.44 92 GLY A CA 1
ATOM 722 C C . GLY A 1 92 ? -24.105 5.914 18.937 1.00 81.44 92 GLY A C 1
ATOM 723 O O . GLY A 1 92 ? -25.178 5.314 18.813 1.00 81.44 92 GLY A O 1
ATOM 724 N N . HIS A 1 93 ? -23.108 5.728 18.067 1.00 65.81 93 HIS A N 1
ATOM 725 C CA . HIS A 1 93 ? -23.195 4.765 16.972 1.00 65.81 93 HIS A CA 1
ATOM 726 C C . HIS A 1 93 ? -23.230 3.313 17.489 1.00 65.81 93 HIS A C 1
ATOM 728 O O . HIS A 1 93 ? -22.422 2.896 18.311 1.00 65.81 93 HIS A O 1
ATOM 734 N N . ARG A 1 94 ? -24.146 2.492 16.953 1.00 79.25 94 ARG A N 1
ATOM 735 C CA . ARG A 1 94 ? -24.401 1.107 17.420 1.00 79.25 94 ARG A CA 1
ATOM 736 C C . ARG A 1 94 ? -23.400 0.045 16.943 1.00 79.25 94 ARG A C 1
ATOM 738 O O . ARG A 1 94 ? -23.563 -1.130 17.250 1.00 79.25 94 ARG A O 1
ATOM 745 N N . HIS A 1 95 ? -22.419 0.426 16.137 1.00 75.44 95 HIS A N 1
ATOM 746 C CA . HIS A 1 95 ? -21.477 -0.488 15.490 1.00 75.44 95 HIS A CA 1
ATOM 747 C C . HIS A 1 95 ? -20.073 0.083 15.594 1.00 75.44 95 HIS A C 1
ATOM 749 O O . HIS A 1 95 ? -19.920 1.294 15.724 1.00 75.44 95 HIS A O 1
ATOM 755 N N . GLN A 1 96 ? -19.057 -0.773 15.529 1.00 72.94 96 GLN A N 1
ATOM 756 C CA . GLN A 1 96 ? -17.673 -0.312 15.525 1.00 72.94 96 GLN A CA 1
ATOM 757 C C . GLN A 1 96 ? -17.296 0.207 14.134 1.00 72.94 96 GLN A C 1
ATOM 759 O O . GLN A 1 96 ? -17.648 -0.430 13.132 1.00 72.94 96 GLN A O 1
ATOM 764 N N . PRO A 1 97 ? -16.589 1.344 14.046 1.00 75.81 97 PRO A N 1
ATOM 765 C CA . PRO A 1 97 ? -16.125 1.835 12.769 1.00 75.81 97 PRO A CA 1
ATOM 766 C C . PRO A 1 97 ? -14.948 0.974 12.303 1.00 75.81 97 PRO A C 1
ATOM 768 O O . PRO A 1 97 ? -14.117 0.548 13.105 1.00 75.81 97 PRO A O 1
ATOM 771 N N . ARG A 1 98 ? -14.867 0.731 10.993 1.00 78.00 98 ARG A N 1
ATOM 772 C CA . ARG A 1 98 ? -13.711 0.065 10.383 1.00 78.00 98 ARG A CA 1
ATOM 773 C C . ARG A 1 98 ? -12.760 1.107 9.838 1.00 78.00 98 ARG A C 1
ATOM 775 O O . ARG A 1 98 ? -13.187 2.021 9.136 1.00 78.00 98 ARG A O 1
ATOM 782 N N . VAL A 1 99 ? -11.481 0.922 10.115 1.00 76.81 99 VAL A N 1
ATOM 783 C CA . VAL A 1 99 ? -10.424 1.840 9.716 1.00 76.81 99 VAL A CA 1
ATOM 784 C C . VAL A 1 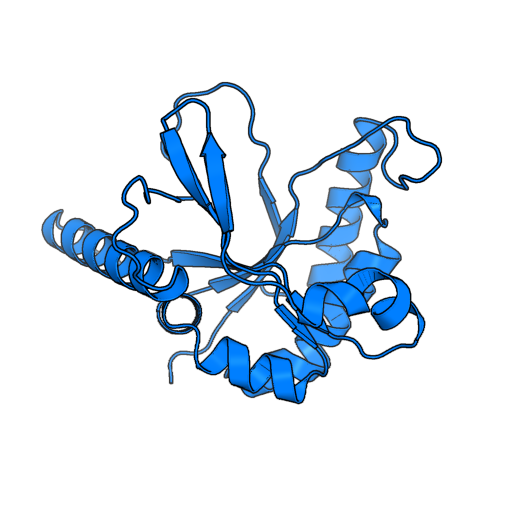99 ? -9.419 1.125 8.830 1.00 76.81 99 VAL A C 1
ATOM 786 O O . VAL A 1 99 ? -8.973 0.018 9.126 1.00 76.81 99 VAL A O 1
ATOM 789 N N . SER A 1 100 ? -9.040 1.780 7.740 1.00 81.56 100 SER A N 1
ATOM 790 C CA . SER A 1 100 ? -7.985 1.317 6.846 1.00 81.56 100 SER A CA 1
ATOM 791 C C . SER A 1 100 ? -6.798 2.265 6.885 1.00 81.56 100 SER A C 1
ATOM 793 O O . SER A 1 100 ? -6.989 3.480 6.819 1.00 81.56 100 SER A O 1
ATOM 795 N N . VAL A 1 101 ? -5.586 1.720 6.886 1.00 85.19 101 VAL A N 1
ATOM 796 C CA . VAL A 1 101 ? -4.354 2.491 6.675 1.00 85.19 101 VAL A CA 1
ATOM 797 C C . VAL A 1 101 ? -3.679 2.038 5.395 1.00 85.19 101 VAL A C 1
ATOM 799 O O . VAL A 1 101 ? -3.713 0.858 5.058 1.00 85.19 101 VAL A O 1
ATOM 802 N N . SER A 1 102 ? -3.059 2.973 4.679 1.00 87.38 102 SER A N 1
ATOM 803 C CA . SER A 1 102 ? -2.288 2.667 3.476 1.00 87.38 102 SER A CA 1
ATOM 804 C C . SER A 1 102 ? -0.789 2.764 3.729 1.00 87.38 102 SER A C 1
ATOM 806 O O . SER A 1 102 ? -0.334 3.691 4.408 1.00 87.38 102 SER A O 1
ATOM 808 N N . ARG A 1 103 ? -0.020 1.853 3.134 1.00 89.88 103 ARG A N 1
ATOM 809 C CA . ARG A 1 103 ? 1.447 1.861 3.116 1.00 89.88 103 ARG A CA 1
ATOM 810 C C . ARG A 1 103 ? 1.953 1.540 1.714 1.00 89.88 103 ARG A C 1
ATOM 812 O O . ARG A 1 103 ? 1.370 0.714 1.019 1.00 89.88 103 ARG A O 1
ATOM 819 N N . SER A 1 104 ? 3.055 2.162 1.313 1.00 92.25 104 SER A N 1
ATOM 820 C CA . SER A 1 104 ? 3.822 1.712 0.148 1.00 92.25 104 SER A CA 1
ATOM 821 C C . SER A 1 104 ? 4.714 0.557 0.598 1.00 92.25 104 SER A C 1
ATOM 823 O O . SER A 1 104 ? 5.628 0.787 1.390 1.00 92.25 104 SER A O 1
ATOM 825 N N . ILE A 1 105 ? 4.418 -0.670 0.162 1.00 95.06 105 ILE A N 1
ATOM 826 C CA . ILE A 1 105 ? 5.126 -1.886 0.592 1.00 95.06 105 ILE A CA 1
ATOM 827 C C . ILE A 1 105 ? 5.614 -2.651 -0.638 1.00 95.06 105 ILE A C 1
ATOM 829 O O . ILE A 1 105 ? 4.810 -3.007 -1.496 1.00 95.06 105 ILE A O 1
ATOM 833 N N . PHE A 1 106 ? 6.916 -2.930 -0.701 1.00 96.81 106 PHE A N 1
ATOM 834 C CA . PHE A 1 106 ? 7.573 -3.592 -1.828 1.00 96.81 106 PHE A CA 1
ATOM 835 C C . PHE A 1 106 ? 8.455 -4.756 -1.349 1.00 96.81 106 PHE A C 1
ATOM 837 O O . PHE A 1 106 ? 9.618 -4.537 -0.988 1.00 96.81 106 PHE A O 1
ATOM 844 N N . PRO A 1 107 ? 7.923 -5.995 -1.337 1.00 96.88 107 PRO A N 1
ATOM 845 C CA . PRO A 1 107 ? 8.719 -7.204 -1.127 1.00 96.88 107 PRO A CA 1
ATOM 846 C C . PRO A 1 107 ? 9.744 -7.383 -2.249 1.00 96.88 107 PRO A C 1
ATOM 848 O O . PRO A 1 107 ? 9.382 -7.480 -3.419 1.00 96.88 107 PRO A O 1
ATOM 851 N N . LEU A 1 108 ? 11.030 -7.424 -1.903 1.00 96.94 108 LEU A N 1
ATOM 852 C CA . LEU A 1 108 ? 12.123 -7.525 -2.874 1.00 96.94 108 LEU A CA 1
ATOM 853 C C . LEU A 1 108 ? 12.500 -8.989 -3.131 1.00 96.94 108 LEU A C 1
ATOM 855 O O . LEU A 1 108 ? 13.561 -9.444 -2.715 1.00 96.94 108 LEU A O 1
ATOM 859 N N . VAL A 1 109 ? 11.642 -9.743 -3.814 1.00 96.62 109 VAL A N 1
ATOM 860 C CA . VAL A 1 109 ? 11.841 -11.194 -4.005 1.00 96.62 109 VAL A CA 1
ATOM 861 C C . VAL A 1 109 ? 12.659 -11.544 -5.251 1.00 96.62 109 VAL A C 1
ATOM 863 O O . VAL A 1 109 ? 13.253 -12.617 -5.323 1.00 96.62 109 VAL A O 1
ATOM 866 N N . SER A 1 110 ? 12.742 -10.635 -6.221 1.00 95.81 110 SER A N 1
ATOM 867 C CA . SER A 1 110 ? 13.453 -10.827 -7.485 1.00 95.81 110 SER A CA 1
ATOM 868 C C . SER A 1 110 ? 14.533 -9.768 -7.716 1.00 95.81 110 SER A C 1
ATOM 870 O O . SER A 1 110 ? 14.586 -8.719 -7.068 1.00 95.81 110 SER A O 1
ATOM 872 N N . THR A 1 111 ? 15.415 -10.023 -8.684 1.00 95.88 111 THR A N 1
ATOM 873 C CA . THR A 1 111 ? 16.407 -9.036 -9.135 1.00 95.88 111 THR A CA 1
ATOM 874 C C . THR A 1 111 ? 15.744 -7.781 -9.702 1.00 95.88 111 THR A C 1
ATOM 876 O O . THR A 1 111 ? 16.255 -6.679 -9.507 1.00 95.88 111 THR A O 1
ATOM 879 N N . PHE A 1 112 ? 14.594 -7.934 -10.361 1.00 94.69 112 PHE A N 1
ATOM 880 C CA . PHE A 1 112 ? 13.853 -6.819 -10.942 1.00 94.69 112 PHE A CA 1
ATOM 881 C C . PHE A 1 112 ? 13.246 -5.913 -9.861 1.00 94.69 112 PHE A C 1
ATOM 883 O O . PHE A 1 112 ? 13.388 -4.692 -9.941 1.00 94.69 112 PHE A O 1
ATOM 890 N N . ASP A 1 113 ? 12.703 -6.489 -8.782 1.00 96.31 113 ASP A N 1
ATOM 891 C CA . ASP A 1 113 ? 12.191 -5.710 -7.644 1.00 96.31 113 ASP A CA 1
ATOM 892 C C . ASP A 1 113 ? 13.303 -4.859 -7.019 1.00 96.31 113 ASP A C 1
ATOM 894 O O . ASP A 1 113 ? 13.124 -3.673 -6.743 1.00 96.31 113 ASP A O 1
ATOM 898 N N . ARG A 1 114 ? 14.494 -5.447 -6.845 1.00 96.38 114 ARG A N 1
ATOM 899 C CA . ARG A 1 114 ? 15.677 -4.753 -6.305 1.00 96.38 114 ARG A CA 1
ATOM 900 C C . ARG A 1 114 ? 16.144 -3.632 -7.224 1.00 96.38 114 ARG A C 1
ATOM 902 O O . ARG A 1 114 ? 16.588 -2.596 -6.735 1.00 96.38 114 ARG A O 1
ATOM 909 N N . GLN A 1 115 ? 16.039 -3.816 -8.537 1.00 95.25 115 GLN A N 1
ATOM 910 C CA . GLN A 1 115 ? 16.377 -2.776 -9.503 1.00 95.25 115 GLN A CA 1
ATOM 911 C C . GLN A 1 115 ? 15.417 -1.583 -9.404 1.00 95.25 115 GLN A C 1
ATOM 913 O O . GLN A 1 115 ? 15.867 -0.439 -9.463 1.00 95.25 115 GLN A O 1
ATOM 918 N N . LEU A 1 116 ? 14.117 -1.841 -9.235 1.00 92.38 116 LEU A N 1
ATOM 919 C CA . LEU A 1 116 ? 13.097 -0.796 -9.164 1.00 92.38 116 LEU A CA 1
ATOM 920 C C . LEU A 1 116 ? 13.044 -0.101 -7.798 1.00 92.38 116 LEU A C 1
ATOM 922 O O . LEU A 1 116 ? 12.982 1.125 -7.740 1.00 92.38 116 LEU A O 1
ATOM 926 N N . PHE A 1 117 ? 13.106 -0.862 -6.705 1.00 95.69 117 PHE A N 1
ATOM 927 C CA . PHE A 1 117 ? 12.820 -0.368 -5.353 1.00 95.69 117 PHE A CA 1
ATOM 928 C C . PHE A 1 117 ? 13.960 -0.571 -4.353 1.00 95.69 117 PHE A C 1
ATOM 930 O O . PHE A 1 117 ? 13.825 -0.214 -3.186 1.00 95.69 117 PHE A O 1
ATOM 937 N N . GLY A 1 118 ? 15.123 -1.083 -4.766 1.00 92.50 118 GLY A N 1
ATOM 938 C CA . GLY A 1 118 ? 16.248 -1.314 -3.851 1.00 92.50 118 GLY A CA 1
ATOM 939 C C . GLY A 1 118 ? 16.746 -0.046 -3.148 1.00 92.50 118 GLY A C 1
ATOM 940 O O . GLY A 1 118 ? 17.216 -0.113 -2.014 1.00 92.50 118 GLY A O 1
ATOM 941 N N . ARG A 1 119 ? 16.589 1.128 -3.776 1.00 92.69 119 ARG A N 1
ATOM 942 C CA . ARG A 1 119 ? 16.933 2.427 -3.165 1.00 92.69 119 ARG A CA 1
ATOM 943 C C . ARG A 1 119 ? 15.948 2.838 -2.067 1.00 92.69 119 ARG A C 1
ATOM 945 O O . ARG A 1 119 ? 16.351 3.507 -1.121 1.00 92.69 119 ARG A O 1
ATOM 952 N N . GLU A 1 120 ? 14.699 2.382 -2.145 1.00 92.00 120 GLU A N 1
ATOM 953 C CA . GLU A 1 120 ? 13.657 2.665 -1.151 1.00 92.00 120 GLU A CA 1
ATOM 954 C C . GLU A 1 120 ? 13.904 1.948 0.187 1.00 92.00 120 GLU A C 1
ATOM 956 O O . GLU A 1 120 ? 13.271 2.291 1.182 1.00 92.00 120 GLU A O 1
ATOM 961 N N . LYS A 1 121 ? 14.867 1.008 0.273 1.00 90.75 121 LYS A N 1
ATOM 962 C CA . LYS A 1 121 ? 15.276 0.404 1.559 1.00 90.75 121 LYS A CA 1
ATOM 963 C C . LYS A 1 121 ? 15.734 1.453 2.583 1.00 90.75 121 LYS A C 1
ATOM 965 O O . LYS A 1 121 ? 15.630 1.206 3.783 1.00 90.75 121 LYS A O 1
ATOM 970 N N . ALA A 1 122 ? 16.244 2.593 2.111 1.00 90.25 122 ALA A N 1
ATOM 971 C CA . ALA A 1 122 ? 16.712 3.708 2.934 1.00 90.25 122 ALA A CA 1
ATOM 972 C C . ALA A 1 122 ? 15.638 4.792 3.173 1.00 90.25 122 ALA A C 1
ATOM 974 O O . ALA A 1 122 ? 15.958 5.857 3.694 1.00 90.25 122 ALA A O 1
ATOM 975 N N . SER A 1 123 ? 14.383 4.551 2.773 1.00 90.75 123 SER A N 1
ATOM 976 C CA . SER A 1 123 ? 13.290 5.514 2.921 1.00 90.75 123 SER A CA 1
ATOM 977 C C . SER A 1 123 ? 12.980 5.788 4.398 1.00 90.75 123 SER A C 1
ATOM 979 O O . SER A 1 123 ? 12.857 4.870 5.214 1.00 90.75 123 SER A O 1
ATOM 981 N N . THR A 1 124 ? 12.835 7.066 4.743 1.00 87.69 124 THR A N 1
ATOM 982 C CA . THR A 1 124 ? 12.444 7.556 6.072 1.00 87.69 124 THR A CA 1
ATOM 983 C C . THR A 1 124 ? 11.165 8.375 5.969 1.00 87.69 124 THR A C 1
ATOM 985 O O . THR A 1 124 ? 10.777 8.769 4.870 1.00 87.69 124 THR A O 1
ATOM 988 N N . ASP A 1 125 ? 10.507 8.640 7.101 1.00 84.50 125 ASP A N 1
ATOM 989 C CA . ASP A 1 125 ? 9.368 9.560 7.121 1.00 84.50 125 ASP A CA 1
ATOM 990 C C . ASP A 1 125 ? 9.815 10.928 6.593 1.00 84.50 125 ASP A C 1
ATOM 992 O O . ASP A 1 125 ? 10.925 11.388 6.882 1.00 84.50 125 ASP A O 1
ATOM 996 N N . GLN A 1 126 ? 8.961 11.558 5.792 1.00 79.06 126 GLN A N 1
ATOM 997 C CA . GLN A 1 126 ? 9.281 12.804 5.103 1.00 79.06 126 GLN A CA 1
ATOM 998 C C . GLN A 1 126 ? 8.309 13.898 5.516 1.00 79.06 126 GLN A C 1
ATOM 1000 O O . GLN A 1 126 ? 7.118 13.652 5.708 1.00 79.06 126 GLN A O 1
ATOM 1005 N N . VAL A 1 127 ? 8.817 15.123 5.600 1.00 72.44 127 VAL A N 1
ATOM 1006 C CA . VAL A 1 127 ? 7.990 16.324 5.703 1.00 72.44 127 VAL A CA 1
ATOM 1007 C C . VAL A 1 127 ? 7.927 16.953 4.317 1.00 72.44 127 VAL A C 1
ATOM 1009 O O . VAL A 1 127 ? 8.951 17.322 3.745 1.00 72.44 127 VAL A O 1
ATOM 1012 N N . GLY A 1 128 ? 6.723 17.037 3.762 1.00 65.62 128 GLY A N 1
ATOM 1013 C CA . GLY A 1 128 ? 6.435 17.763 2.530 1.00 65.62 128 GLY A CA 1
ATOM 1014 C C . GLY A 1 128 ? 5.543 18.971 2.803 1.00 65.62 128 GLY A C 1
ATOM 1015 O O . GLY A 1 128 ? 5.193 19.256 3.944 1.00 65.62 128 GLY A O 1
ATOM 1016 N N . HIS A 1 129 ? 5.171 19.687 1.747 1.00 54.25 129 HIS A N 1
ATOM 1017 C CA . HIS A 1 129 ? 4.224 20.799 1.819 1.00 54.25 129 HIS A CA 1
ATOM 1018 C C . HIS A 1 129 ? 3.017 20.499 0.932 1.00 54.25 129 HIS A C 1
ATOM 1020 O O . HIS A 1 129 ? 3.171 20.150 -0.239 1.00 54.25 129 HIS A O 1
ATOM 1026 N N . LEU A 1 130 ? 1.824 20.627 1.505 1.00 61.69 130 LEU A N 1
ATOM 1027 C CA . LEU A 1 130 ? 0.553 20.672 0.788 1.00 61.69 130 LEU A CA 1
ATOM 1028 C C . LEU A 1 130 ? 0.067 22.129 0.736 1.00 61.69 130 LEU A C 1
ATOM 1030 O O . LEU A 1 130 ? 0.598 22.982 1.445 1.00 61.69 130 LEU A O 1
ATOM 1034 N N . GLU A 1 131 ? -0.954 22.423 -0.077 1.00 49.97 131 GLU A N 1
ATOM 1035 C CA . GLU A 1 131 ? -1.558 23.772 -0.132 1.00 49.97 131 GLU A CA 1
ATOM 1036 C C . GLU A 1 131 ? -2.009 24.281 1.251 1.00 49.97 131 GLU A C 1
ATOM 1038 O O . GLU A 1 131 ? -2.018 25.483 1.497 1.00 49.97 131 GLU A O 1
ATOM 1043 N N . GLU A 1 132 ? -2.342 23.367 2.164 1.00 55.88 132 GLU A N 1
ATOM 1044 C CA . GLU A 1 132 ? -2.880 23.636 3.501 1.00 55.88 132 GLU A CA 1
ATOM 1045 C C . GLU A 1 132 ? -1.794 23.749 4.592 1.00 55.88 132 GLU A C 1
ATOM 1047 O O . GLU A 1 132 ? -2.118 24.038 5.743 1.00 55.88 132 GLU A O 1
ATOM 1052 N N . GLY A 1 133 ? -0.512 23.542 4.254 1.00 61.56 133 GLY A N 1
ATOM 1053 C CA . GLY A 1 133 ? 0.610 23.616 5.197 1.00 61.56 133 GLY A CA 1
ATOM 1054 C C . GLY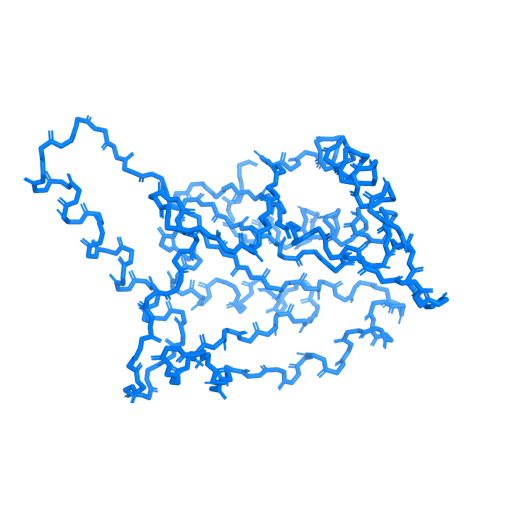 A 1 133 ? 1.587 22.432 5.117 1.00 61.56 133 GLY A C 1
ATOM 1055 O O . GLY A 1 133 ? 1.513 21.614 4.192 1.00 61.56 133 GLY A O 1
ATOM 1056 N N . PRO A 1 134 ? 2.541 22.335 6.064 1.00 63.84 134 PRO A N 1
ATOM 1057 C CA . PRO A 1 134 ? 3.441 21.191 6.148 1.00 63.84 134 PRO A CA 1
ATOM 1058 C C . PRO A 1 134 ? 2.646 19.908 6.420 1.00 63.84 134 PRO A C 1
ATOM 1060 O O . PRO A 1 134 ? 1.710 19.895 7.216 1.00 63.84 134 PRO A O 1
ATOM 1063 N N . ALA A 1 135 ? 3.027 18.821 5.754 1.00 65.75 135 ALA A N 1
ATOM 1064 C CA . ALA A 1 135 ? 2.383 17.521 5.881 1.00 65.75 135 ALA A CA 1
ATOM 1065 C C . ALA A 1 135 ? 3.428 16.417 6.014 1.00 65.75 135 ALA A C 1
ATOM 1067 O O . ALA A 1 135 ? 4.445 16.416 5.314 1.00 65.75 135 ALA A O 1
ATOM 1068 N N . ARG A 1 136 ? 3.158 15.445 6.887 1.00 71.94 136 ARG A N 1
ATOM 1069 C CA . ARG A 1 136 ? 4.029 14.284 7.073 1.00 71.94 136 ARG A CA 1
ATOM 1070 C C . ARG A 1 136 ? 3.585 13.126 6.187 1.00 71.94 136 ARG A C 1
ATOM 1072 O O . ARG A 1 136 ? 2.408 12.769 6.145 1.00 71.94 136 ARG A O 1
ATOM 1079 N N . PHE A 1 137 ? 4.544 12.527 5.496 1.00 76.56 137 PHE A N 1
ATOM 1080 C CA . PHE A 1 137 ? 4.352 11.361 4.649 1.00 76.56 137 PHE A CA 1
ATOM 1081 C C . PHE A 1 137 ? 5.124 10.189 5.243 1.00 76.56 137 PHE A C 1
ATOM 1083 O O . PHE A 1 137 ? 6.307 10.311 5.569 1.00 76.56 137 PHE A O 1
ATOM 1090 N N . GLY A 1 138 ? 4.445 9.052 5.388 1.00 80.38 138 GLY A N 1
ATOM 1091 C CA . GLY A 1 138 ? 5.086 7.822 5.832 1.00 80.38 138 GLY A CA 1
ATOM 1092 C C . GLY A 1 138 ? 6.131 7.338 4.828 1.00 80.38 138 GLY A C 1
ATOM 1093 O O . GLY A 1 138 ? 5.966 7.500 3.616 1.00 80.38 138 GLY A O 1
ATOM 1094 N N . LYS A 1 139 ? 7.189 6.717 5.347 1.00 87.69 139 LYS A N 1
ATOM 1095 C CA . LYS A 1 139 ? 8.226 6.060 4.543 1.00 87.69 139 LYS A CA 1
ATOM 1096 C C . LYS A 1 139 ? 7.692 4.952 3.628 1.00 87.69 139 LYS A C 1
ATOM 1098 O O . LYS A 1 139 ? 6.644 4.347 3.874 1.00 87.69 139 LYS A O 1
ATOM 1103 N N . THR A 1 140 ? 8.491 4.612 2.622 1.00 91.62 140 THR A N 1
ATOM 1104 C CA . THR A 1 140 ? 8.325 3.384 1.838 1.00 91.62 140 THR A CA 1
ATOM 1105 C C . THR A 1 140 ? 8.889 2.189 2.606 1.00 91.62 140 THR A C 1
ATOM 1107 O O . THR A 1 140 ? 10.016 2.221 3.096 1.00 91.62 140 THR A O 1
ATOM 1110 N N . TYR A 1 141 ? 8.136 1.095 2.670 1.00 95.12 141 TYR A N 1
ATOM 1111 C CA . TYR A 1 141 ? 8.602 -0.183 3.198 1.00 95.12 141 TYR A CA 1
ATOM 1112 C C . TYR A 1 141 ? 9.103 -1.055 2.043 1.00 95.12 141 TYR A C 1
ATOM 1114 O O . TYR A 1 141 ? 8.328 -1.789 1.440 1.00 95.12 141 TYR A O 1
ATOM 1122 N N . ALA A 1 142 ? 10.396 -0.985 1.727 1.00 96.69 142 ALA A N 1
ATOM 1123 C CA . ALA A 1 142 ? 11.040 -1.895 0.778 1.00 96.69 142 ALA A CA 1
ATOM 1124 C C . ALA A 1 142 ? 12.089 -2.755 1.494 1.00 96.69 142 ALA A C 1
ATOM 1126 O O . ALA A 1 142 ? 12.855 -2.252 2.324 1.00 96.69 142 ALA A O 1
ATOM 1127 N N . GLY A 1 143 ? 12.129 -4.052 1.197 1.00 96.75 143 GLY A N 1
ATOM 1128 C CA . GLY A 1 143 ? 13.055 -4.977 1.848 1.00 96.75 143 GLY A CA 1
ATOM 1129 C C . GLY A 1 143 ? 12.774 -6.442 1.548 1.00 96.75 143 GLY A C 1
ATOM 1130 O O . GLY A 1 143 ? 11.849 -6.769 0.803 1.00 96.75 143 GLY A O 1
ATOM 1131 N N . GLU A 1 144 ? 13.589 -7.316 2.138 1.00 97.38 144 GLU A N 1
ATOM 1132 C CA . GLU A 1 144 ? 13.286 -8.752 2.142 1.00 97.38 144 GLU A CA 1
ATOM 1133 C C . GLU A 1 144 ? 11.993 -9.010 2.932 1.00 97.38 144 GLU A C 1
ATOM 1135 O O . GLU A 1 144 ? 11.702 -8.253 3.863 1.00 97.38 144 GLU A O 1
ATOM 1140 N N . PRO A 1 145 ? 11.221 -10.065 2.616 1.00 96.81 145 PRO A N 1
ATOM 1141 C CA . PRO A 1 145 ? 9.950 -10.320 3.289 1.00 96.81 145 PRO A CA 1
ATOM 1142 C C . PRO A 1 145 ? 10.027 -10.356 4.821 1.00 96.81 145 PRO A C 1
ATOM 1144 O O . PRO A 1 145 ? 9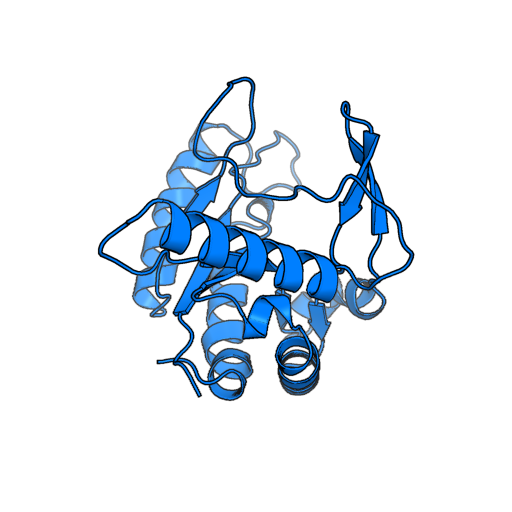.205 -9.715 5.471 1.00 96.81 145 PRO A O 1
ATOM 1147 N N . ASP A 1 146 ? 11.039 -11.009 5.395 1.00 95.50 146 ASP A N 1
ATOM 1148 C CA . ASP A 1 146 ? 11.195 -11.100 6.854 1.00 95.50 146 ASP A CA 1
ATOM 1149 C C . ASP A 1 146 ? 11.467 -9.724 7.489 1.00 95.50 146 ASP A C 1
ATOM 1151 O O . ASP A 1 146 ? 10.862 -9.370 8.502 1.00 95.50 146 ASP A O 1
ATOM 1155 N N . GLU A 1 147 ? 12.299 -8.894 6.842 1.00 96.06 147 GLU A N 1
ATOM 1156 C CA . GLU A 1 147 ? 12.542 -7.506 7.267 1.00 96.06 147 GLU A CA 1
ATOM 1157 C C . GLU A 1 147 ? 11.247 -6.677 7.217 1.00 96.06 147 GLU A C 1
ATOM 1159 O O . GLU A 1 147 ? 11.023 -5.799 8.053 1.00 96.06 147 GLU A O 1
ATOM 1164 N N . LEU A 1 148 ? 10.400 -6.912 6.209 1.00 96.62 148 LEU A N 1
ATOM 1165 C CA . LEU A 1 148 ? 9.122 -6.218 6.070 1.00 96.62 148 LEU A CA 1
ATOM 1166 C C . LEU A 1 148 ? 8.138 -6.630 7.160 1.00 96.62 148 LEU A C 1
ATOM 1168 O O . LEU A 1 148 ? 7.475 -5.753 7.708 1.00 96.62 148 LEU A O 1
ATOM 1172 N N . VAL A 1 149 ? 8.060 -7.920 7.495 1.00 95.75 149 VAL A N 1
ATOM 1173 C CA . VAL A 1 149 ? 7.216 -8.416 8.592 1.00 95.75 149 VAL A CA 1
ATOM 1174 C C . VAL A 1 149 ? 7.599 -7.740 9.902 1.00 95.75 149 VAL A C 1
ATOM 1176 O O . VAL A 1 149 ? 6.728 -7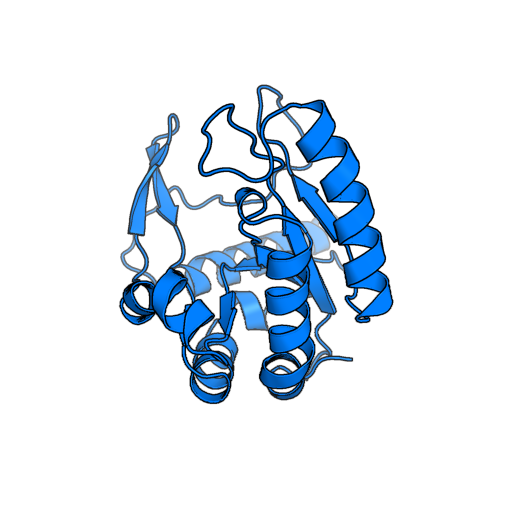.180 10.563 1.00 95.75 149 VAL A O 1
ATOM 1179 N N . GLU A 1 150 ? 8.887 -7.720 10.249 1.00 94.88 150 GLU A N 1
ATOM 1180 C CA . GLU A 1 150 ? 9.370 -7.086 11.480 1.00 94.88 150 GLU A CA 1
ATOM 1181 C C . GLU A 1 150 ? 9.025 -5.590 11.519 1.00 94.88 150 GLU A C 1
ATOM 1183 O O . GLU A 1 150 ? 8.432 -5.093 12.480 1.00 94.88 150 GLU A O 1
ATOM 1188 N N . LYS A 1 151 ? 9.323 -4.867 10.433 1.00 94.44 151 LYS A N 1
ATOM 1189 C CA . LYS A 1 151 ? 9.051 -3.426 10.339 1.00 94.44 151 LYS A CA 1
ATOM 1190 C C . LYS A 1 151 ? 7.559 -3.101 10.407 1.00 94.44 151 LYS A C 1
ATOM 1192 O O . LYS A 1 151 ? 7.193 -2.106 11.025 1.00 94.44 151 LYS A O 1
ATOM 1197 N N . LEU A 1 152 ? 6.711 -3.898 9.758 1.00 94.88 152 LEU A N 1
ATOM 1198 C CA . LEU A 1 152 ? 5.261 -3.689 9.738 1.00 94.88 152 LEU A CA 1
ATOM 1199 C C . LEU A 1 152 ? 4.601 -4.117 11.053 1.00 94.88 152 LEU A C 1
ATOM 1201 O O . LEU A 1 152 ? 3.618 -3.500 11.453 1.00 94.88 152 LEU A O 1
ATOM 1205 N N . ALA A 1 153 ? 5.148 -5.115 11.752 1.00 92.00 153 ALA A N 1
ATOM 1206 C CA . ALA A 1 153 ? 4.707 -5.482 13.095 1.00 92.00 153 ALA A CA 1
ATOM 1207 C C . ALA A 1 153 ? 4.977 -4.363 14.118 1.00 92.00 153 ALA A C 1
ATOM 1209 O O . ALA A 1 153 ? 4.198 -4.194 15.054 1.00 92.00 153 ALA A O 1
ATOM 1210 N N . GLY A 1 154 ? 6.041 -3.576 13.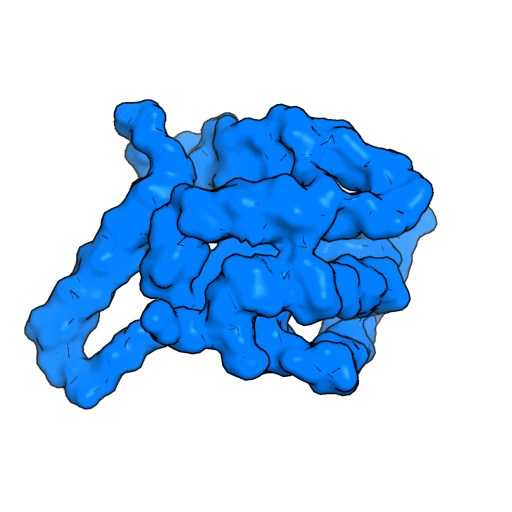915 1.00 92.06 154 GLY A N 1
ATOM 1211 C CA . GLY A 1 154 ? 6.346 -2.381 14.710 1.00 92.06 154 GLY A CA 1
ATOM 1212 C C . GLY A 1 154 ? 5.558 -1.118 14.329 1.00 92.06 154 GLY A C 1
ATOM 1213 O O . GLY A 1 154 ? 5.662 -0.109 15.023 1.00 92.06 154 GLY A O 1
ATOM 1214 N N . ASP A 1 155 ? 4.776 -1.127 13.244 1.00 94.06 155 ASP A N 1
ATOM 1215 C CA . ASP A 1 155 ? 3.987 0.033 12.813 1.00 94.06 155 ASP A CA 1
ATOM 1216 C C . ASP A 1 155 ? 2.657 0.085 13.588 1.00 94.06 155 ASP A C 1
ATOM 1218 O O . ASP A 1 155 ? 1.715 -0.660 13.320 1.00 94.06 155 ASP A O 1
ATOM 1222 N N . GLU A 1 156 ? 2.579 0.979 14.574 1.00 92.69 156 GLU A N 1
ATOM 1223 C CA . GLU A 1 156 ? 1.418 1.110 15.473 1.00 92.69 156 GLU A CA 1
ATOM 1224 C C . GLU A 1 156 ? 0.096 1.413 14.751 1.00 92.69 156 GLU A C 1
ATOM 1226 O O . GLU A 1 156 ? -0.961 0.915 15.147 1.00 92.69 156 GLU A O 1
ATOM 1231 N N . ALA A 1 157 ? 0.129 2.174 13.657 1.00 87.06 157 ALA A N 1
ATOM 1232 C CA . ALA A 1 157 ? -1.064 2.442 12.862 1.00 87.06 157 ALA A CA 1
ATOM 1233 C C . ALA A 1 157 ? -1.491 1.204 12.067 1.00 87.06 157 ALA A C 1
ATOM 1235 O O . ALA A 1 157 ? -2.687 0.906 12.003 1.00 87.06 157 ALA A O 1
ATOM 1236 N N . VAL A 1 158 ? -0.534 0.436 11.529 1.00 90.56 158 VAL A N 1
ATOM 1237 C CA . VAL A 1 158 ? -0.823 -0.890 10.967 1.00 90.56 158 VAL A CA 1
ATOM 1238 C C . VAL A 1 158 ? -1.433 -1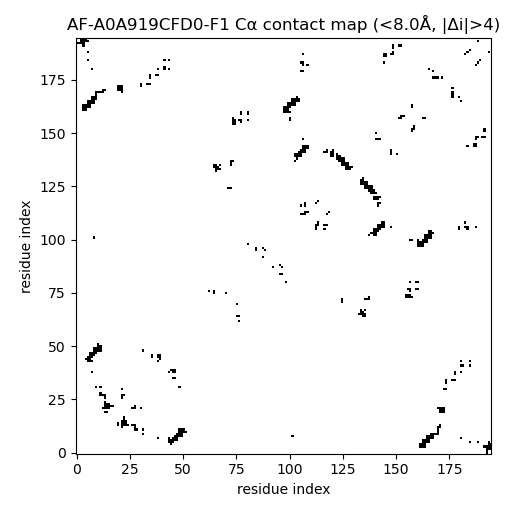.771 12.041 1.00 90.56 158 VAL A C 1
ATOM 1240 O O . VAL A 1 158 ? -2.488 -2.330 11.780 1.00 90.56 158 VAL A O 1
ATOM 1243 N N . ALA A 1 159 ? -0.865 -1.857 13.247 1.00 89.31 159 ALA A N 1
ATOM 1244 C CA . ALA A 1 159 ? -1.401 -2.661 14.349 1.00 89.31 159 ALA A CA 1
ATOM 1245 C C . ALA A 1 159 ? -2.825 -2.238 14.766 1.00 89.31 159 ALA A C 1
ATOM 1247 O O . ALA A 1 159 ? -3.673 -3.102 15.002 1.00 89.31 159 ALA A O 1
ATOM 1248 N N . THR A 1 160 ? -3.120 -0.938 14.754 1.00 84.19 160 THR A N 1
ATOM 1249 C CA . THR A 1 160 ? -4.400 -0.361 15.203 1.00 84.19 160 THR A CA 1
ATOM 1250 C C . THR A 1 160 ? -5.535 -0.482 14.176 1.00 84.19 160 THR A C 1
ATOM 1252 O O . THR A 1 160 ? -6.704 -0.635 14.555 1.00 84.19 160 THR A O 1
ATOM 1255 N N . ALA A 1 161 ? -5.218 -0.418 12.881 1.00 82.62 161 ALA A N 1
ATOM 1256 C CA . ALA A 1 161 ? -6.202 -0.428 11.799 1.00 82.62 161 ALA A CA 1
ATOM 1257 C C . ALA A 1 161 ? -6.846 -1.806 11.566 1.00 82.62 161 ALA A C 1
ATOM 1259 O O . ALA A 1 161 ? -6.255 -2.844 11.838 1.00 82.62 161 ALA A O 1
ATOM 1260 N N . ASP A 1 162 ? -8.040 -1.848 10.988 1.00 82.94 162 ASP A N 1
ATOM 1261 C CA . ASP A 1 162 ? -8.725 -3.097 10.629 1.00 82.94 162 ASP A CA 1
ATOM 1262 C C . ASP A 1 162 ? -8.244 -3.658 9.282 1.00 82.94 162 ASP A C 1
ATOM 1264 O O . ASP A 1 162 ? -8.310 -4.861 9.023 1.00 82.94 162 ASP A O 1
ATOM 1268 N N . THR A 1 163 ? -7.788 -2.779 8.388 1.00 83.94 163 THR A N 1
ATOM 1269 C CA . THR A 1 163 ? -7.370 -3.130 7.025 1.00 83.94 163 THR A CA 1
ATOM 1270 C C . THR A 1 163 ? -6.064 -2.438 6.661 1.00 83.94 163 THR A C 1
ATOM 1272 O O . THR A 1 163 ? -5.932 -1.222 6.813 1.00 83.94 163 THR A O 1
ATOM 1275 N N . LEU A 1 164 ? -5.113 -3.215 6.146 1.00 89.38 164 LEU A N 1
ATOM 1276 C CA . LEU A 1 164 ? -3.899 -2.702 5.527 1.00 89.38 164 LEU A CA 1
ATOM 1277 C C . LEU A 1 164 ? -4.108 -2.624 4.015 1.00 89.38 164 LEU A C 1
ATOM 1279 O O . LEU A 1 164 ? -4.382 -3.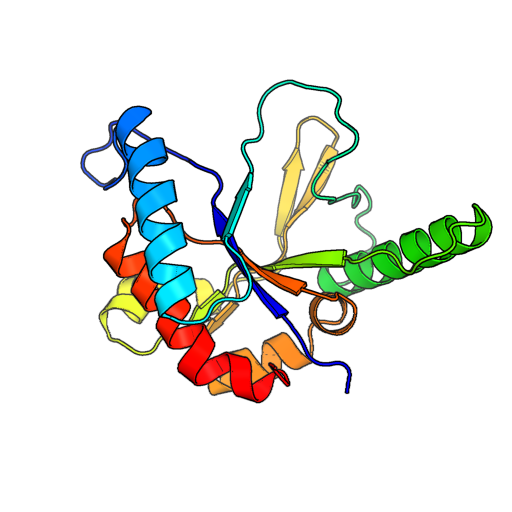629 3.364 1.00 89.38 164 LEU A O 1
ATOM 1283 N N . LEU A 1 165 ? -3.973 -1.422 3.467 1.00 88.62 165 LEU A N 1
ATOM 1284 C CA . LEU A 1 165 ? -3.990 -1.170 2.036 1.00 88.62 165 LEU A CA 1
ATOM 1285 C C . LEU A 1 165 ? -2.569 -0.974 1.522 1.00 88.62 165 LEU A C 1
ATOM 1287 O O . LEU A 1 165 ? -1.799 -0.178 2.062 1.00 88.62 165 LEU A O 1
ATOM 1291 N N . ILE A 1 166 ? -2.235 -1.663 0.445 1.00 90.31 166 ILE A N 1
ATOM 1292 C CA . ILE A 1 166 ? -0.942 -1.524 -0.216 1.00 90.31 166 ILE A CA 1
ATOM 1293 C C . ILE A 1 166 ? -1.099 -0.518 -1.338 1.00 90.31 166 ILE A C 1
ATOM 1295 O O . ILE A 1 166 ? -1.898 -0.721 -2.250 1.00 90.31 166 ILE A O 1
ATOM 1299 N N . THR A 1 167 ? -0.333 0.561 -1.294 1.00 88.06 167 THR A N 1
ATOM 1300 C CA . THR A 1 167 ? -0.290 1.497 -2.412 1.00 88.06 167 THR A CA 1
ATOM 1301 C C . THR A 1 167 ? 0.449 0.855 -3.579 1.00 88.06 167 THR A C 1
ATOM 1303 O O . THR A 1 167 ? 1.624 0.513 -3.450 1.00 88.06 167 THR A O 1
ATOM 1306 N N . VAL A 1 168 ? -0.225 0.727 -4.721 1.00 85.50 168 VAL A N 1
ATOM 1307 C CA . VAL A 1 168 ? 0.341 0.111 -5.927 1.00 85.50 168 VAL A CA 1
ATOM 1308 C C . VAL A 1 168 ? 0.809 1.168 -6.940 1.00 85.50 168 VAL A C 1
ATOM 1310 O O . VAL A 1 168 ? 0.074 2.124 -7.216 1.00 85.50 168 VAL A O 1
ATOM 1313 N N . PRO A 1 169 ? 2.019 1.038 -7.516 1.00 87.75 169 PRO A N 1
ATOM 1314 C CA . PRO A 1 169 ? 2.522 1.904 -8.580 1.00 87.75 169 PRO A CA 1
ATOM 1315 C C . PRO A 1 169 ? 1.847 1.545 -9.910 1.00 87.75 169 PRO A C 1
ATOM 1317 O O . PRO A 1 169 ? 2.430 0.911 -10.790 1.00 87.75 169 PRO A O 1
ATOM 1320 N N . ASN A 1 170 ? 0.596 1.974 -10.069 1.00 79.75 170 ASN A N 1
ATOM 1321 C CA . ASN A 1 170 ? -0.275 1.578 -11.177 1.00 79.75 170 ASN A CA 1
ATOM 1322 C C . ASN A 1 170 ? 0.333 1.830 -12.574 1.00 79.75 170 ASN A C 1
ATOM 1324 O O . ASN A 1 170 ? 0.043 1.106 -13.517 1.00 79.75 170 ASN A O 1
ATOM 1328 N N . GLN A 1 171 ? 1.242 2.799 -12.705 1.00 83.12 171 GLN A N 1
ATOM 1329 C CA . GLN A 1 171 ? 1.960 3.087 -13.954 1.00 83.12 171 GLN A CA 1
ATOM 1330 C C . GLN A 1 171 ? 2.877 1.950 -14.439 1.00 83.12 171 GLN A C 1
ATOM 1332 O O . GLN A 1 171 ? 3.275 1.958 -15.604 1.00 83.12 171 GLN A O 1
ATOM 1337 N N . LEU A 1 172 ? 3.211 0.990 -13.570 1.00 91.44 172 LEU A N 1
ATOM 1338 C CA . LEU A 1 172 ? 3.986 -0.209 -13.904 1.00 91.44 172 LEU A CA 1
ATOM 1339 C C . LEU A 1 172 ? 3.133 -1.340 -14.507 1.00 91.44 172 LEU A C 1
ATOM 1341 O O . LEU A 1 172 ? 3.684 -2.386 -14.833 1.00 91.44 172 LEU A O 1
ATOM 1345 N N . GLY A 1 173 ? 1.827 -1.119 -14.695 1.00 89.62 173 GLY A N 1
ATOM 1346 C CA . GLY A 1 173 ? 0.919 -2.055 -15.363 1.00 89.62 173 GLY A CA 1
ATOM 1347 C C . GLY A 1 173 ? 0.394 -3.171 -14.464 1.00 89.62 173 GLY A C 1
ATOM 1348 O O . GLY A 1 173 ? 0.866 -3.364 -13.342 1.00 89.62 173 GLY A O 1
ATOM 1349 N N . VAL A 1 174 ? -0.620 -3.888 -14.950 1.00 91.50 174 VAL A N 1
ATOM 1350 C CA . VAL A 1 174 ? -1.356 -4.901 -14.172 1.00 91.50 174 VAL A CA 1
ATOM 1351 C C . VAL A 1 174 ? -0.431 -6.018 -13.695 1.00 91.50 174 VAL A C 1
ATOM 1353 O O . VAL A 1 174 ? -0.377 -6.260 -12.494 1.00 91.50 174 VAL A O 1
ATOM 1356 N N . ASP A 1 175 ? 0.359 -6.614 -14.591 1.00 94.88 175 ASP A N 1
ATOM 1357 C CA . ASP A 1 175 ? 1.191 -7.787 -14.284 1.00 94.88 175 ASP A CA 1
ATOM 1358 C C . ASP A 1 175 ? 2.158 -7.538 -13.123 1.00 94.88 175 ASP A C 1
ATOM 1360 O O . ASP A 1 175 ? 2.246 -8.328 -12.185 1.00 94.88 175 ASP A O 1
ATOM 1364 N N . TYR A 1 176 ? 2.864 -6.404 -13.141 1.00 94.94 176 TYR A N 1
ATOM 1365 C CA . TYR A 1 176 ? 3.823 -6.106 -12.083 1.00 94.94 176 TYR A CA 1
ATOM 1366 C C . TYR A 1 176 ? 3.138 -5.727 -10.763 1.00 94.94 176 TYR A C 1
ATOM 1368 O O . TYR A 1 176 ? 3.630 -6.060 -9.686 1.00 94.94 176 TYR A O 1
ATOM 1376 N N . ASN A 1 177 ? 1.980 -5.064 -10.819 1.00 92.81 177 ASN A N 1
ATOM 1377 C CA . ASN A 1 177 ? 1.208 -4.773 -9.612 1.00 92.81 177 ASN A CA 1
ATOM 1378 C C . ASN A 1 177 ? 0.587 -6.046 -9.012 1.00 92.81 177 ASN A C 1
ATOM 1380 O O . ASN A 1 177 ? 0.590 -6.189 -7.790 1.00 92.81 177 ASN A O 1
ATOM 1384 N N . ALA A 1 178 ? 0.143 -6.995 -9.841 1.00 94.62 178 ALA A N 1
ATOM 1385 C CA . ALA A 1 178 ? -0.286 -8.322 -9.406 1.00 94.62 178 ALA A CA 1
ATOM 1386 C C . ALA A 1 178 ? 0.872 -9.099 -8.759 1.00 94.62 178 ALA A C 1
ATOM 1388 O O . ALA A 1 178 ? 0.694 -9.639 -7.673 1.00 94.62 178 ALA A O 1
ATOM 1389 N N . HIS A 1 179 ? 2.077 -9.053 -9.341 1.00 95.75 179 HIS A N 1
ATOM 1390 C CA . HIS A 1 179 ? 3.295 -9.619 -8.742 1.00 95.75 179 HIS A CA 1
ATOM 1391 C C . HIS A 1 179 ? 3.610 -9.020 -7.361 1.00 95.75 179 HIS A C 1
ATOM 1393 O O . HIS A 1 179 ? 3.925 -9.755 -6.425 1.00 95.75 179 HIS A O 1
ATOM 1399 N N . ILE A 1 180 ? 3.493 -7.698 -7.177 1.00 95.31 180 ILE A N 1
ATOM 1400 C CA . ILE A 1 180 ? 3.681 -7.071 -5.852 1.00 95.31 180 ILE A CA 1
ATOM 1401 C C . ILE A 1 180 ? 2.651 -7.605 -4.847 1.00 95.31 180 ILE A C 1
ATOM 1403 O O . ILE A 1 180 ? 3.015 -7.956 -3.721 1.00 95.31 180 ILE A O 1
ATOM 1407 N N . ILE A 1 181 ? 1.377 -7.660 -5.249 1.00 94.75 181 ILE A N 1
ATOM 1408 C CA . ILE A 1 181 ? 0.286 -8.149 -4.401 1.00 94.75 181 ILE A CA 1
ATOM 1409 C C . ILE A 1 181 ? 0.539 -9.611 -4.030 1.00 94.75 181 ILE A C 1
ATOM 1411 O O . ILE A 1 181 ? 0.584 -9.920 -2.842 1.00 94.75 181 ILE A O 1
ATOM 1415 N N . GLU A 1 182 ? 0.779 -10.487 -5.006 1.00 96.19 182 GLU A N 1
ATOM 1416 C CA . GLU A 1 182 ? 1.056 -11.909 -4.791 1.00 96.19 182 GLU A CA 1
ATOM 1417 C C . GLU A 1 182 ? 2.178 -12.107 -3.768 1.00 96.19 182 GLU A C 1
ATOM 1419 O O . GLU A 1 182 ? 1.995 -12.806 -2.770 1.00 96.19 182 GLU A O 1
ATOM 1424 N N . ASN A 1 183 ? 3.320 -11.445 -3.964 1.00 96.19 183 ASN A N 1
ATOM 1425 C CA . ASN A 1 183 ? 4.467 -11.613 -3.078 1.00 96.19 183 ASN A CA 1
ATOM 1426 C C . ASN A 1 183 ? 4.202 -11.103 -1.667 1.00 96.19 183 ASN A C 1
ATOM 1428 O O . ASN A 1 183 ? 4.669 -11.708 -0.700 1.00 96.19 183 ASN A O 1
ATOM 1432 N N . LEU A 1 184 ? 3.425 -10.029 -1.515 1.00 94.56 184 LEU A N 1
ATOM 1433 C CA . LEU A 1 184 ? 3.020 -9.598 -0.187 1.00 94.56 184 LEU A CA 1
ATOM 1434 C C . LEU A 1 184 ? 2.105 -10.637 0.470 1.00 94.56 184 LEU A C 1
ATOM 1436 O O . LEU A 1 184 ? 2.357 -11.027 1.612 1.00 94.56 184 LEU A O 1
ATOM 1440 N N . LEU A 1 185 ? 1.061 -11.091 -0.229 1.00 94.69 185 LEU A N 1
ATOM 1441 C CA . LEU A 1 185 ? 0.106 -12.058 0.316 1.00 94.69 185 LEU A CA 1
ATOM 1442 C C . LEU A 1 185 ? 0.789 -13.383 0.669 1.00 94.69 185 LEU A C 1
ATOM 1444 O O . LEU A 1 185 ? 0.445 -14.003 1.672 1.00 94.69 185 LEU A O 1
ATOM 1448 N N . ARG A 1 186 ? 1.778 -13.793 -0.124 1.00 95.31 186 ARG A N 1
ATOM 1449 C CA . ARG A 1 186 ? 2.515 -15.039 0.067 1.00 95.31 186 ARG A CA 1
ATOM 1450 C C . ARG A 1 186 ? 3.560 -14.959 1.173 1.00 95.31 186 ARG A C 1
ATOM 1452 O O . ARG A 1 186 ? 3.685 -15.905 1.946 1.00 95.31 186 ARG A O 1
ATOM 1459 N N . HIS A 1 187 ? 4.330 -13.872 1.235 1.00 95.44 187 HIS A N 1
ATOM 1460 C CA . HIS A 1 187 ? 5.547 -13.831 2.052 1.00 95.44 187 HIS A CA 1
ATOM 1461 C C . HIS A 1 187 ? 5.465 -12.915 3.274 1.00 95.44 187 HIS A C 1
ATOM 1463 O O . HIS A 1 187 ? 6.152 -13.169 4.255 1.00 95.44 187 HIS A O 1
ATOM 1469 N N . VAL A 1 188 ? 4.638 -11.868 3.247 1.00 94.62 188 VAL A N 1
ATOM 1470 C CA . VAL A 1 188 ? 4.579 -10.873 4.335 1.00 94.62 188 VAL A CA 1
ATOM 1471 C C . VAL A 1 188 ? 3.301 -11.024 5.151 1.00 94.62 188 VAL A C 1
ATOM 1473 O O . VAL A 1 188 ? 3.324 -11.003 6.379 1.00 94.62 188 VAL A O 1
ATOM 1476 N N . ALA A 1 189 ? 2.171 -11.222 4.480 1.00 92.75 189 ALA A N 1
ATOM 1477 C CA . ALA A 1 189 ? 0.870 -11.304 5.121 1.00 92.75 189 ALA A CA 1
ATOM 1478 C C . ALA A 1 189 ? 0.740 -12.376 6.225 1.00 92.75 189 ALA A C 1
ATOM 1480 O O . ALA A 1 189 ? 0.120 -12.066 7.249 1.00 92.75 189 ALA A O 1
ATOM 1481 N N . PRO A 1 190 ? 1.322 -13.591 6.098 1.00 92.56 190 PRO A N 1
ATOM 1482 C CA . PRO A 1 190 ? 1.265 -14.588 7.168 1.00 92.56 190 PRO A CA 1
ATOM 1483 C C . PRO A 1 190 ? 1.900 -14.088 8.473 1.00 92.56 190 PRO A C 1
ATOM 1485 O O . PRO A 1 190 ? 1.359 -14.323 9.552 1.00 92.56 190 PRO A O 1
ATOM 1488 N N . GLY A 1 191 ? 2.993 -13.322 8.377 1.00 89.81 191 GLY A N 1
ATOM 1489 C CA . GLY A 1 191 ? 3.673 -12.720 9.526 1.00 89.81 191 GLY A CA 1
ATOM 1490 C C . GLY A 1 191 ? 2.873 -11.618 10.230 1.00 89.81 191 GLY A C 1
ATOM 1491 O O . GLY A 1 191 ? 3.191 -11.259 11.359 1.00 89.81 191 GLY A O 1
ATOM 1492 N N . LEU A 1 192 ? 1.808 -11.107 9.600 1.00 88.12 192 LEU A N 1
ATOM 1493 C CA . LEU A 1 192 ? 0.937 -10.060 10.147 1.00 88.12 192 LEU A CA 1
ATOM 1494 C C . LEU A 1 192 ? -0.378 -10.601 10.738 1.00 88.12 192 LEU A C 1
ATOM 1496 O O . LEU A 1 192 ? -1.231 -9.813 11.151 1.00 88.12 192 LEU A O 1
ATOM 1500 N N . GLY A 1 193 ? -0.570 -11.925 10.779 1.00 81.56 193 GLY A N 1
ATOM 1501 C CA . GLY A 1 193 ? -1.799 -12.536 11.301 1.00 81.56 193 GLY A CA 1
ATOM 1502 C C . GLY A 1 193 ? -3.008 -12.332 10.383 1.00 81.56 193 GLY A C 1
ATOM 1503 O O . GLY A 1 193 ? -4.103 -11.988 10.847 1.00 81.56 193 GLY A O 1
ATOM 1504 N N . ARG A 1 194 ? -2.798 -12.486 9.070 1.00 74.81 194 ARG A N 1
ATOM 1505 C CA . ARG A 1 194 ? -3.867 -12.440 8.067 1.00 74.81 194 ARG A CA 1
ATOM 1506 C C . ARG A 1 194 ? -4.868 -13.589 8.255 1.00 74.81 194 ARG A C 1
ATOM 1508 O O . ARG A 1 194 ? -4.509 -14.650 8.761 1.00 74.81 194 ARG A O 1
ATOM 1515 N N . ARG A 1 195 ? -6.119 -13.318 7.876 1.00 58.25 195 ARG A N 1
ATOM 1516 C CA . ARG A 1 195 ? -7.222 -14.284 7.832 1.00 58.25 195 ARG A CA 1
ATOM 1517 C C . ARG A 1 195 ? -6.937 -15.477 6.920 1.00 58.25 195 ARG A C 1
ATOM 1519 O O . ARG A 1 195 ? -6.307 -15.256 5.864 1.00 58.25 195 ARG A O 1
#